Protein AF-A0A349EFP1-F1 (afdb_monomer_lite)

Structure (mmCIF, N/CA/C/O backbone):
data_AF-A0A349EFP1-F1
#
_entry.id   AF-A0A349EFP1-F1
#
loop_
_atom_site.group_PDB
_atom_site.id
_atom_site.type_symbol
_atom_site.label_atom_id
_atom_site.label_alt_id
_atom_site.label_comp_id
_atom_site.label_asym_id
_atom_site.label_entity_id
_atom_site.label_seq_id
_atom_site.pdbx_PDB_ins_code
_atom_site.Cartn_x
_atom_site.Cartn_y
_atom_site.Cartn_z
_atom_site.occupancy
_atom_site.B_iso_or_equiv
_atom_site.auth_seq_id
_atom_site.auth_comp_id
_atom_site.auth_asym_id
_atom_site.auth_atom_id
_atom_site.pdbx_PDB_model_num
ATOM 1 N N . MET A 1 1 ? 21.631 16.971 -32.732 1.00 44.56 1 MET A N 1
ATOM 2 C CA . MET A 1 1 ? 20.346 16.885 -31.997 1.00 44.56 1 MET A CA 1
ATOM 3 C C . MET A 1 1 ? 20.164 15.579 -31.217 1.00 44.56 1 MET A C 1
ATOM 5 O O . MET A 1 1 ? 19.291 15.539 -30.365 1.00 44.56 1 MET A O 1
ATOM 9 N N . SER A 1 2 ? 20.991 14.545 -31.427 1.00 57.56 2 SER A N 1
ATOM 10 C CA . SER A 1 2 ? 20.840 13.246 -30.748 1.00 57.56 2 SER A CA 1
ATOM 11 C C . SER A 1 2 ? 21.388 13.177 -29.311 1.00 57.56 2 SER A C 1
ATOM 13 O O . SER A 1 2 ? 20.922 12.332 -28.560 1.00 57.56 2 SER A O 1
ATOM 15 N N . ASP A 1 3 ? 22.310 14.061 -28.901 1.00 69.56 3 ASP A N 1
ATOM 16 C CA . ASP A 1 3 ? 22.890 14.039 -27.538 1.00 69.56 3 ASP A CA 1
ATOM 17 C C . ASP A 1 3 ? 21.901 14.434 -26.441 1.00 69.56 3 ASP A C 1
ATOM 19 O O . ASP A 1 3 ? 21.806 13.760 -25.423 1.00 69.56 3 ASP A O 1
ATOM 23 N N . SER A 1 4 ? 21.066 15.448 -26.678 1.00 79.50 4 SER A N 1
ATOM 24 C CA . SER A 1 4 ? 20.121 15.921 -25.657 1.00 79.50 4 SER A CA 1
ATOM 25 C C . SER A 1 4 ? 19.101 14.850 -25.240 1.00 79.50 4 SER A C 1
ATOM 27 O O . SER A 1 4 ? 18.726 14.779 -24.071 1.00 79.50 4 SER A O 1
ATOM 29 N N . ALA A 1 5 ? 18.686 13.978 -26.165 1.00 80.56 5 ALA A N 1
ATOM 30 C CA . ALA A 1 5 ? 17.782 12.868 -25.860 1.00 80.56 5 ALA A CA 1
ATOM 31 C C . ALA A 1 5 ? 18.472 11.753 -25.050 1.00 80.56 5 ALA A C 1
ATOM 33 O O . ALA A 1 5 ? 17.842 11.117 -24.206 1.00 80.56 5 ALA A O 1
ATOM 34 N N . LEU A 1 6 ? 19.768 11.532 -25.286 1.00 80.81 6 LEU A N 1
ATOM 35 C CA . LEU A 1 6 ? 20.578 10.555 -24.556 1.00 80.81 6 LEU A CA 1
ATOM 36 C C . LEU A 1 6 ? 20.849 11.025 -23.130 1.00 80.81 6 LEU A C 1
ATOM 38 O O . LEU A 1 6 ? 20.654 10.260 -22.185 1.00 80.81 6 LEU A O 1
ATOM 42 N N . ASP A 1 7 ? 21.209 12.298 -22.979 1.00 83.44 7 ASP A N 1
ATOM 43 C CA . ASP A 1 7 ? 21.404 12.936 -21.681 1.00 83.44 7 ASP A CA 1
ATOM 44 C C . ASP A 1 7 ? 20.110 12.938 -20.863 1.00 83.44 7 ASP A C 1
ATOM 46 O O . ASP A 1 7 ? 20.124 12.626 -19.669 1.00 83.44 7 ASP A O 1
ATOM 50 N N . ALA A 1 8 ? 18.967 13.202 -21.507 1.00 84.69 8 ALA A N 1
ATOM 51 C CA . ALA A 1 8 ? 17.659 13.110 -20.868 1.00 84.69 8 ALA A CA 1
ATOM 52 C C . ALA A 1 8 ? 17.356 11.683 -20.379 1.00 84.69 8 ALA A C 1
ATOM 54 O O . ALA A 1 8 ? 16.943 11.506 -19.232 1.00 84.69 8 ALA A O 1
ATOM 55 N N . ALA A 1 9 ? 17.608 10.658 -21.200 1.00 83.81 9 ALA A N 1
ATOM 56 C CA . ALA A 1 9 ? 17.407 9.261 -20.811 1.00 83.81 9 ALA A CA 1
ATOM 57 C C . ALA A 1 9 ? 18.319 8.847 -19.640 1.00 83.81 9 ALA A C 1
ATOM 59 O O . ALA A 1 9 ? 17.852 8.236 -18.677 1.00 83.81 9 ALA A O 1
ATOM 60 N N . GLY A 1 10 ? 19.599 9.231 -19.673 1.00 84.75 10 GLY A N 1
ATOM 61 C CA . GLY A 1 10 ? 20.537 8.982 -18.574 1.00 84.75 10 GLY A CA 1
ATOM 62 C C . GLY A 1 10 ? 20.135 9.697 -17.278 1.00 84.75 10 GLY A C 1
ATOM 63 O O . GLY A 1 10 ? 20.196 9.110 -16.196 1.00 84.75 10 GLY A O 1
ATOM 64 N N . SER A 1 11 ? 19.662 10.942 -17.378 1.00 86.50 11 SER A N 1
ATOM 65 C CA . SER A 1 11 ? 19.159 11.721 -16.240 1.00 86.50 11 SER A CA 1
ATOM 66 C C . SER A 1 11 ? 17.889 11.118 -15.624 1.00 86.50 11 SER A C 1
ATOM 68 O O . SER A 1 11 ? 17.769 11.034 -14.397 1.00 86.50 11 SER A O 1
ATOM 70 N N . LEU A 1 12 ? 16.964 10.618 -16.450 1.00 87.19 12 LEU A N 1
ATOM 71 C CA . LEU A 1 12 ? 15.757 9.930 -15.981 1.00 87.19 12 LEU A CA 1
ATOM 72 C C . LEU A 1 12 ? 16.098 8.656 -15.201 1.00 87.19 12 LEU A C 1
ATOM 74 O O . LEU A 1 12 ? 15.559 8.449 -14.115 1.00 87.19 12 LEU A O 1
ATOM 78 N N . LEU A 1 13 ? 17.039 7.846 -15.693 1.00 86.00 13 LEU A N 1
ATOM 79 C CA . LEU A 1 13 ? 17.480 6.631 -14.998 1.00 86.00 13 LEU A CA 1
ATOM 80 C C . LEU A 1 13 ? 18.141 6.941 -13.657 1.00 86.00 13 LEU A C 1
ATOM 82 O O . LEU A 1 13 ? 17.840 6.295 -12.654 1.00 86.00 13 LEU A O 1
ATOM 86 N N . ARG A 1 14 ? 18.991 7.971 -13.607 1.00 87.19 14 ARG A N 1
ATOM 87 C CA . ARG A 1 14 ? 19.585 8.446 -12.350 1.00 87.19 14 ARG A CA 1
ATOM 88 C C . ARG A 1 14 ? 18.536 8.945 -11.368 1.00 87.19 14 ARG A C 1
ATOM 90 O O . ARG A 1 14 ? 18.638 8.672 -10.175 1.00 87.19 14 ARG A O 1
ATOM 97 N N . THR A 1 15 ? 17.513 9.635 -11.863 1.00 88.94 15 THR A N 1
ATOM 98 C CA . THR A 1 15 ? 16.390 10.101 -11.042 1.00 88.94 15 THR A CA 1
ATOM 99 C C . THR A 1 15 ? 15.588 8.923 -10.490 1.00 88.94 15 THR A C 1
ATOM 101 O O . THR A 1 15 ? 15.281 8.902 -9.300 1.00 88.94 15 THR A O 1
ATOM 104 N N . TRP A 1 16 ? 15.315 7.899 -11.302 1.00 84.56 16 TRP A N 1
ATOM 105 C CA . TRP A 1 16 ? 14.679 6.666 -10.830 1.00 84.56 16 TRP A CA 1
ATOM 106 C C . TRP A 1 16 ? 15.517 5.938 -9.780 1.00 84.56 16 TRP A C 1
ATOM 108 O O . TRP A 1 16 ? 14.979 5.558 -8.748 1.00 84.56 16 TRP A O 1
ATOM 118 N N . GLY A 1 17 ? 16.831 5.813 -9.985 1.00 86.06 17 GLY A N 1
ATOM 119 C CA . GLY A 1 17 ? 17.735 5.238 -8.986 1.00 86.06 17 GLY A CA 1
ATOM 120 C C . GLY A 1 17 ? 17.815 6.054 -7.689 1.00 86.06 17 GLY A C 1
ATOM 121 O O . GLY A 1 17 ? 17.917 5.483 -6.610 1.00 86.06 17 GLY A O 1
ATOM 122 N N . LYS A 1 18 ? 17.732 7.390 -7.763 1.00 87.31 18 LYS A N 1
ATOM 123 C CA . LYS A 1 18 ? 17.746 8.279 -6.587 1.00 87.31 18 LYS A CA 1
ATOM 124 C C . LYS A 1 18 ? 16.525 8.086 -5.684 1.00 87.31 18 LYS A C 1
ATOM 126 O O . LYS A 1 18 ? 16.651 8.226 -4.472 1.00 87.31 18 LYS A O 1
ATOM 131 N N . HIS A 1 19 ? 15.369 7.798 -6.275 1.00 85.00 19 HIS A N 1
ATOM 132 C CA . HIS A 1 19 ? 14.104 7.595 -5.567 1.00 85.00 19 HIS A CA 1
ATOM 133 C C . HIS A 1 19 ? 13.725 6.111 -5.441 1.00 85.00 19 HIS A C 1
ATOM 135 O O . HIS A 1 19 ? 12.560 5.796 -5.203 1.00 85.00 19 HIS A O 1
ATOM 141 N N . ALA A 1 20 ? 14.692 5.205 -5.604 1.00 84.00 20 ALA A N 1
ATOM 142 C CA . ALA A 1 20 ? 14.480 3.787 -5.365 1.00 84.00 20 ALA A CA 1
ATOM 143 C C . ALA A 1 20 ? 14.201 3.524 -3.877 1.00 84.00 20 ALA A C 1
ATOM 145 O O . ALA A 1 20 ? 14.759 4.181 -2.997 1.00 84.00 20 ALA A O 1
ATOM 146 N N . PHE A 1 21 ? 13.350 2.541 -3.604 1.00 81.75 21 PHE A N 1
ATOM 147 C CA . PHE A 1 21 ? 13.036 2.059 -2.262 1.00 81.75 21 PHE A CA 1
ATOM 148 C C . PHE A 1 21 ? 13.242 0.545 -2.199 1.00 81.75 21 PHE A C 1
ATOM 150 O O . PHE A 1 21 ? 13.356 -0.117 -3.230 1.00 81.75 21 PHE A O 1
ATOM 157 N N . ASN A 1 22 ? 13.331 0.006 -0.983 1.00 81.88 22 ASN A N 1
ATOM 158 C CA . ASN A 1 22 ? 13.557 -1.420 -0.782 1.00 81.88 22 ASN A CA 1
ATOM 159 C C . ASN A 1 22 ? 12.348 -2.225 -1.274 1.00 81.88 22 ASN A C 1
ATOM 161 O O . ASN A 1 22 ? 11.213 -1.961 -0.879 1.00 81.88 22 ASN A O 1
ATOM 165 N N . LEU A 1 23 ? 12.626 -3.211 -2.114 1.00 81.62 23 LEU A N 1
ATOM 166 C CA . LEU A 1 23 ? 11.722 -4.275 -2.530 1.00 81.62 23 LEU A CA 1
ATOM 167 C C . LEU A 1 23 ? 12.154 -5.570 -1.827 1.00 81.62 23 LEU A C 1
ATOM 169 O O . LEU A 1 23 ? 13.315 -5.698 -1.443 1.00 81.62 23 LEU A O 1
ATOM 173 N N . ASP A 1 24 ? 11.263 -6.559 -1.734 1.00 73.12 24 ASP A N 1
ATOM 174 C CA . ASP A 1 24 ? 11.509 -7.820 -1.003 1.00 73.12 24 ASP A CA 1
ATOM 175 C C . ASP A 1 24 ? 12.863 -8.485 -1.306 1.00 73.12 24 ASP A C 1
ATOM 177 O O . ASP A 1 24 ? 13.515 -9.023 -0.417 1.00 73.12 24 ASP A O 1
ATOM 181 N N . GLN A 1 25 ? 13.294 -8.453 -2.570 1.00 75.19 25 GLN A N 1
ATOM 182 C CA . GLN A 1 25 ? 14.517 -9.117 -3.044 1.00 75.19 25 GLN A CA 1
ATOM 183 C C . GLN A 1 25 ? 15.620 -8.142 -3.481 1.00 75.19 25 GLN A C 1
ATOM 185 O O . GLN A 1 25 ? 16.696 -8.579 -3.883 1.00 75.19 25 GLN A O 1
ATOM 190 N N . LEU A 1 26 ? 15.348 -6.835 -3.481 1.00 79.62 26 LEU A N 1
ATOM 191 C CA . LEU A 1 26 ? 16.245 -5.808 -4.012 1.00 79.62 26 LEU A CA 1
ATOM 192 C C . LEU A 1 26 ? 16.222 -4.594 -3.096 1.00 79.62 26 LEU A C 1
ATOM 194 O O . LEU A 1 26 ? 15.198 -3.929 -2.962 1.00 79.62 26 LEU A O 1
ATOM 198 N N . ASP A 1 27 ? 17.363 -4.264 -2.510 1.00 86.56 27 ASP A N 1
ATOM 199 C CA . ASP A 1 27 ? 17.501 -3.030 -1.753 1.00 86.56 27 ASP A CA 1
ATOM 200 C C . ASP A 1 27 ? 17.563 -1.806 -2.685 1.00 86.56 27 ASP A C 1
ATOM 202 O O . ASP A 1 27 ? 17.919 -1.873 -3.870 1.00 86.56 27 ASP A O 1
ATOM 206 N N . ALA A 1 28 ? 17.217 -0.646 -2.129 1.00 83.38 28 ALA A N 1
ATOM 207 C CA . ALA A 1 28 ? 17.249 0.629 -2.835 1.00 83.38 28 ALA A CA 1
ATOM 208 C C . ALA A 1 28 ? 18.642 0.922 -3.419 1.00 83.38 28 ALA A C 1
ATOM 210 O O . ALA A 1 28 ? 18.762 1.520 -4.490 1.00 83.38 28 ALA A O 1
ATOM 211 N N . GLN A 1 29 ? 19.694 0.468 -2.732 1.00 83.81 29 GLN A N 1
ATOM 212 C CA . GLN A 1 29 ? 21.075 0.667 -3.146 1.00 83.81 29 GLN A CA 1
ATOM 213 C C . GLN A 1 29 ? 21.433 -0.176 -4.380 1.00 83.81 29 GLN A C 1
ATOM 215 O O . GLN A 1 29 ? 21.986 0.376 -5.332 1.00 83.81 29 GLN A O 1
ATOM 220 N N . THR A 1 30 ? 21.033 -1.450 -4.453 1.00 85.88 30 THR A N 1
ATOM 221 C CA . THR A 1 30 ? 21.228 -2.268 -5.663 1.00 85.88 30 THR A CA 1
ATOM 222 C C . THR A 1 30 ? 20.438 -1.713 -6.843 1.00 85.88 30 THR A C 1
ATOM 224 O O . THR A 1 30 ? 20.957 -1.664 -7.959 1.00 85.88 30 THR A O 1
ATOM 227 N N . ILE A 1 31 ? 19.205 -1.241 -6.630 1.00 86.38 31 ILE A N 1
ATOM 228 C CA . ILE A 1 31 ? 18.401 -0.621 -7.700 1.00 86.38 31 ILE A CA 1
ATOM 229 C C . ILE A 1 31 ? 19.088 0.645 -8.219 1.00 86.38 31 ILE A C 1
ATOM 231 O O . ILE A 1 31 ? 19.201 0.837 -9.431 1.00 86.38 31 ILE A O 1
ATOM 235 N N . LYS A 1 32 ? 19.603 1.488 -7.319 1.00 88.50 32 LYS A N 1
ATOM 236 C CA . LYS A 1 32 ? 20.372 2.684 -7.672 1.00 88.50 32 LYS A CA 1
ATOM 237 C C . LYS A 1 32 ? 21.618 2.338 -8.486 1.00 88.50 32 LYS A C 1
ATOM 239 O O . LYS A 1 32 ? 21.865 2.975 -9.511 1.00 88.50 32 LYS A O 1
ATOM 244 N N . ASP A 1 33 ? 22.359 1.314 -8.077 1.00 88.19 33 ASP A N 1
ATOM 245 C CA . ASP A 1 33 ? 23.568 0.873 -8.773 1.00 88.19 33 ASP A CA 1
ATOM 246 C C . ASP A 1 33 ? 23.253 0.280 -10.154 1.00 88.19 33 ASP A C 1
ATOM 248 O O . ASP A 1 33 ? 23.978 0.532 -11.118 1.00 88.19 33 ASP A O 1
ATOM 252 N N . LEU A 1 34 ? 22.147 -0.457 -10.291 1.00 86.62 34 LEU A N 1
ATOM 253 C CA . LEU A 1 34 ? 21.659 -0.957 -11.580 1.00 86.62 34 LEU A CA 1
ATOM 254 C C . LEU A 1 34 ? 21.239 0.189 -12.508 1.00 86.62 34 LEU A C 1
ATOM 256 O O . LEU A 1 34 ? 21.643 0.205 -13.671 1.00 86.62 34 LEU A O 1
ATOM 260 N N . CYS A 1 35 ? 20.491 1.170 -12.000 1.00 86.81 35 CYS A N 1
ATOM 261 C CA . CYS A 1 35 ? 20.104 2.366 -12.749 1.00 86.81 35 CYS A CA 1
ATOM 262 C C . CYS A 1 35 ? 21.324 3.176 -13.213 1.00 86.81 35 CYS A C 1
ATOM 264 O O . CYS A 1 35 ? 21.355 3.637 -14.354 1.00 86.81 35 CYS A O 1
ATOM 266 N N . GLU A 1 36 ? 22.354 3.311 -12.373 1.00 87.88 36 GLU A N 1
ATOM 267 C CA . GLU A 1 36 ? 23.591 4.006 -12.740 1.00 87.88 36 GLU A CA 1
ATOM 268 C C . GLU A 1 36 ? 24.398 3.221 -13.787 1.00 87.88 36 GLU A C 1
ATOM 270 O O . GLU A 1 36 ? 24.902 3.817 -14.739 1.00 87.88 36 GLU A O 1
ATOM 275 N N . LYS A 1 37 ? 24.484 1.888 -13.684 1.00 86.12 37 LYS A N 1
ATOM 276 C CA . LYS A 1 37 ? 25.136 1.054 -14.711 1.00 86.12 37 LYS A CA 1
ATOM 277 C C . LYS A 1 37 ? 24.409 1.137 -16.060 1.00 86.12 37 LYS A C 1
ATOM 279 O O . LYS A 1 37 ? 25.063 1.255 -17.094 1.00 86.12 37 LYS A O 1
ATOM 284 N N . TRP A 1 38 ? 23.075 1.152 -16.059 1.00 86.25 38 TRP A N 1
ATOM 285 C CA . TRP A 1 38 ? 22.274 1.373 -17.268 1.00 86.25 38 TRP A CA 1
ATOM 286 C C . TRP A 1 38 ? 22.464 2.779 -17.852 1.00 86.25 38 TRP A C 1
ATOM 288 O O . TRP A 1 38 ? 22.620 2.918 -19.065 1.00 86.25 38 TRP A O 1
ATOM 298 N N . ALA A 1 39 ? 22.526 3.816 -17.010 1.00 85.50 39 ALA A N 1
ATOM 299 C CA . ALA A 1 39 ? 22.814 5.178 -17.455 1.00 85.50 39 ALA A CA 1
ATOM 300 C C . ALA A 1 39 ? 24.203 5.277 -18.112 1.00 85.50 39 ALA A C 1
ATOM 302 O O . ALA A 1 39 ? 24.336 5.862 -19.186 1.00 85.50 39 ALA A O 1
ATOM 303 N N . ARG A 1 40 ? 25.232 4.647 -17.526 1.00 84.25 40 ARG A N 1
ATOM 304 C CA . ARG A 1 40 ? 26.581 4.590 -18.118 1.00 84.25 40 ARG A CA 1
ATOM 305 C C . ARG A 1 40 ? 26.614 3.816 -19.438 1.00 84.25 40 ARG A C 1
ATOM 307 O O . ARG A 1 40 ? 27.272 4.273 -20.371 1.00 84.25 40 ARG A O 1
ATOM 314 N N . HIS A 1 41 ? 25.866 2.715 -19.552 1.00 82.69 41 HIS A N 1
ATOM 315 C CA . HIS A 1 41 ? 25.771 1.940 -20.794 1.00 82.69 41 HIS A CA 1
ATOM 316 C C . HIS A 1 41 ? 25.218 2.787 -21.949 1.00 82.69 41 HIS A C 1
ATOM 318 O O . HIS A 1 41 ? 25.760 2.773 -23.050 1.00 82.69 41 HIS A O 1
ATOM 324 N N . ILE A 1 42 ? 24.183 3.588 -21.697 1.00 81.19 42 ILE A N 1
ATOM 325 C CA . ILE A 1 42 ? 23.539 4.403 -22.738 1.00 81.19 42 ILE A CA 1
ATOM 326 C C . ILE A 1 42 ? 24.355 5.646 -23.088 1.00 81.19 42 ILE A C 1
ATOM 328 O O . ILE A 1 42 ? 24.423 6.018 -24.258 1.00 81.19 42 ILE A O 1
ATOM 332 N N . LEU A 1 43 ? 24.980 6.289 -22.099 1.00 80.81 43 LEU A N 1
ATOM 333 C CA . LEU A 1 43 ? 25.752 7.513 -22.319 1.00 80.81 43 LEU A CA 1
ATOM 334 C C . LEU A 1 43 ? 27.120 7.211 -22.946 1.00 80.81 43 LEU A C 1
ATOM 336 O O . LEU A 1 43 ? 27.468 7.781 -23.978 1.00 80.81 43 LEU A O 1
ATOM 340 N N . VAL A 1 44 ? 27.867 6.276 -22.353 1.00 79.44 44 VAL A N 1
ATOM 341 C CA . VAL A 1 44 ? 29.291 6.037 -22.652 1.00 79.44 44 VAL A CA 1
ATOM 342 C C . VAL A 1 44 ? 29.517 4.742 -23.439 1.00 79.44 44 VAL A C 1
ATOM 344 O O . VAL A 1 44 ? 30.569 4.577 -24.045 1.00 79.44 44 VAL A O 1
ATOM 347 N N . GLY A 1 45 ? 28.538 3.830 -23.486 1.00 69.94 45 GLY A N 1
ATOM 348 C CA . GLY A 1 45 ? 28.726 2.521 -24.119 1.00 69.94 45 GLY A CA 1
ATOM 349 C C . GLY A 1 45 ? 29.494 1.532 -23.235 1.00 69.94 45 GLY A C 1
ATOM 350 O O . GLY A 1 45 ? 30.182 0.659 -23.742 1.00 69.94 45 GLY A O 1
ATOM 351 N N . THR A 1 46 ? 29.422 1.644 -21.906 1.00 74.44 46 THR A N 1
ATOM 352 C CA . THR A 1 46 ? 29.965 0.596 -21.014 1.00 74.44 46 THR A CA 1
ATOM 353 C C . THR A 1 46 ? 29.168 -0.702 -21.166 1.00 74.44 46 THR A C 1
ATOM 355 O O . THR A 1 46 ? 28.006 -0.606 -21.533 1.00 74.44 46 THR A O 1
ATOM 358 N N . PRO A 1 47 ? 29.679 -1.902 -20.844 1.00 69.69 47 PRO A N 1
ATOM 359 C CA . PRO A 1 47 ? 28.870 -3.127 -20.875 1.00 69.69 47 PRO A CA 1
ATOM 360 C C . PRO A 1 47 ? 27.582 -2.986 -20.041 1.00 69.69 47 PRO A C 1
ATOM 362 O O . PRO A 1 47 ? 27.585 -2.364 -18.973 1.00 69.69 47 PRO A O 1
ATOM 365 N N . TYR A 1 48 ? 26.463 -3.511 -20.554 1.00 70.94 48 TYR A N 1
ATOM 366 C CA . TYR A 1 48 ? 25.174 -3.448 -19.859 1.00 70.94 48 TYR A CA 1
ATOM 367 C C . TYR A 1 48 ? 25.149 -4.414 -18.658 1.00 70.94 48 TYR A C 1
ATOM 369 O O . TYR A 1 48 ? 25.888 -5.402 -18.642 1.00 70.94 48 TYR A O 1
ATOM 377 N N . PRO A 1 49 ? 24.311 -4.167 -17.633 1.00 68.44 49 PRO A N 1
ATOM 378 C CA . PRO A 1 49 ? 24.194 -5.059 -16.479 1.00 68.44 49 PRO A CA 1
ATOM 379 C C . PRO A 1 49 ? 23.765 -6.470 -16.905 1.00 68.44 49 PRO A C 1
ATOM 381 O O . PRO A 1 49 ? 22.656 -6.648 -17.401 1.00 68.44 49 PRO A O 1
ATOM 384 N N . GLY A 1 50 ? 24.638 -7.463 -16.706 1.00 65.19 50 GLY A N 1
ATOM 385 C CA . GLY A 1 50 ? 24.402 -8.856 -17.109 1.00 65.19 50 GLY A CA 1
ATOM 386 C C . GLY A 1 50 ? 25.044 -9.268 -18.439 1.00 65.19 50 GLY A C 1
ATOM 387 O O . GLY A 1 50 ? 24.850 -10.405 -18.857 1.00 65.19 50 GLY A O 1
ATOM 388 N N . ALA A 1 51 ? 25.803 -8.381 -19.093 1.00 62.44 51 ALA A N 1
ATOM 389 C CA . ALA A 1 51 ? 26.665 -8.757 -20.211 1.00 62.44 51 ALA A CA 1
ATOM 390 C C . ALA A 1 51 ? 27.826 -9.644 -19.732 1.00 62.44 51 ALA A C 1
ATOM 392 O O . ALA A 1 51 ? 28.382 -9.405 -18.656 1.00 62.44 51 ALA A O 1
ATOM 393 N N . ASP A 1 52 ? 28.193 -10.636 -20.543 1.00 59.69 52 ASP A N 1
ATOM 394 C CA . ASP A 1 52 ? 29.376 -11.466 -20.317 1.00 59.69 52 ASP A CA 1
ATOM 395 C C . ASP A 1 52 ? 30.639 -10.584 -20.400 1.00 59.69 52 ASP A C 1
ATOM 397 O O . ASP A 1 52 ? 30.842 -9.931 -21.432 1.00 59.69 52 ASP A O 1
ATOM 401 N N . PRO A 1 53 ? 31.458 -10.497 -19.334 1.00 59.00 53 PRO A N 1
ATOM 402 C CA . PRO A 1 53 ? 32.680 -9.695 -19.337 1.00 59.00 53 PRO A CA 1
ATOM 403 C C . PRO A 1 53 ? 33.712 -10.152 -20.381 1.00 59.00 53 PRO A C 1
ATOM 405 O O . PRO A 1 53 ? 34.572 -9.346 -20.732 1.00 59.00 53 PRO A O 1
ATOM 408 N N . ASP A 1 54 ? 33.602 -11.382 -20.901 1.00 55.62 54 ASP A N 1
ATOM 409 C CA . ASP A 1 54 ? 34.527 -11.958 -21.887 1.00 55.62 54 ASP A CA 1
ATOM 410 C C . ASP A 1 54 ? 34.012 -11.882 -23.339 1.00 55.62 54 ASP A C 1
ATOM 412 O O . ASP A 1 54 ? 34.634 -12.422 -24.262 1.00 55.62 54 ASP A O 1
ATOM 416 N N . ALA A 1 55 ? 32.885 -11.203 -23.587 1.00 56.50 55 ALA A N 1
ATOM 417 C CA . ALA A 1 55 ? 32.392 -11.009 -24.948 1.00 56.50 55 ALA A CA 1
ATOM 418 C C . ALA A 1 55 ? 33.394 -10.159 -25.764 1.00 56.50 55 ALA A C 1
ATOM 420 O O . ALA A 1 55 ? 33.754 -9.061 -25.331 1.00 56.50 55 ALA A O 1
ATOM 421 N N . PRO A 1 56 ? 33.850 -10.625 -26.947 1.00 47.31 56 PRO A N 1
ATOM 422 C CA . PRO A 1 56 ? 34.876 -9.934 -27.716 1.00 47.31 56 PRO A CA 1
ATOM 423 C C . PRO A 1 56 ? 34.401 -8.534 -28.104 1.00 47.31 56 PRO A C 1
ATOM 425 O O . PRO A 1 56 ? 33.351 -8.374 -28.730 1.00 47.31 56 PRO A O 1
ATOM 428 N N . ASP A 1 57 ? 35.208 -7.531 -27.749 1.00 52.28 57 ASP A N 1
ATOM 429 C CA . ASP A 1 57 ? 35.004 -6.123 -28.083 1.00 52.28 57 ASP A CA 1
ATOM 430 C C . ASP A 1 57 ? 35.204 -5.927 -29.592 1.00 52.28 57 ASP A C 1
ATOM 432 O O . ASP A 1 57 ? 36.257 -5.527 -30.094 1.00 52.28 57 ASP A O 1
ATOM 436 N N . THR A 1 58 ? 34.197 -6.312 -30.374 1.00 45.41 58 THR A N 1
ATOM 437 C CA . THR A 1 58 ? 34.145 -5.952 -31.782 1.00 45.41 58 THR A CA 1
ATOM 438 C C . THR A 1 58 ? 33.929 -4.447 -31.801 1.00 45.41 58 THR A C 1
ATOM 440 O O . THR A 1 58 ? 32.805 -4.027 -31.549 1.00 45.41 58 THR A O 1
ATOM 443 N N . GLY A 1 59 ? 34.983 -3.658 -32.061 1.00 47.28 59 GLY A N 1
ATOM 444 C CA . GLY A 1 59 ? 35.048 -2.179 -32.064 1.00 47.28 59 GLY A CA 1
ATOM 445 C C . GLY A 1 59 ? 34.096 -1.439 -33.024 1.00 47.28 59 GLY A C 1
ATOM 446 O O . GLY A 1 59 ? 34.418 -0.403 -33.603 1.00 47.28 59 GLY A O 1
ATOM 447 N N . ARG A 1 60 ? 32.901 -1.981 -33.217 1.00 46.06 60 ARG A N 1
ATOM 448 C CA . ARG A 1 60 ? 31.709 -1.399 -33.797 1.00 46.06 60 ARG A CA 1
ATOM 449 C C . ARG A 1 60 ? 31.042 -0.625 -32.665 1.00 46.06 60 ARG A C 1
ATOM 451 O O . ARG A 1 60 ? 30.829 -1.205 -31.609 1.00 46.06 60 ARG A O 1
ATOM 458 N N . ARG A 1 61 ? 30.768 0.673 -32.879 1.00 50.38 61 ARG A N 1
ATOM 459 C CA . ARG A 1 61 ? 30.005 1.559 -31.970 1.00 50.38 61 ARG A CA 1
ATOM 460 C C . ARG A 1 61 ? 29.127 0.734 -31.036 1.00 50.38 61 ARG A C 1
ATOM 462 O O . ARG A 1 61 ? 28.193 0.119 -31.542 1.00 50.38 61 ARG A O 1
ATOM 469 N N . VAL A 1 62 ? 29.472 0.709 -29.747 1.00 56.62 62 VAL A N 1
ATOM 470 C CA . VAL A 1 62 ? 28.785 -0.093 -28.731 1.00 56.62 62 VAL A CA 1
ATOM 471 C C . VAL A 1 62 ? 27.288 -0.001 -28.974 1.00 56.62 62 VAL A C 1
ATOM 473 O O . VAL A 1 62 ? 26.709 1.086 -28.878 1.00 56.62 62 VAL A O 1
ATOM 476 N N . ASP A 1 63 ? 26.694 -1.120 -29.380 1.00 66.31 63 ASP A N 1
ATOM 477 C CA . ASP A 1 63 ? 25.294 -1.157 -29.766 1.00 66.31 63 ASP A CA 1
ATOM 478 C C . ASP A 1 63 ? 24.491 -0.957 -28.481 1.00 66.31 63 ASP A C 1
ATOM 480 O O . ASP A 1 63 ? 24.427 -1.824 -27.606 1.00 66.31 63 ASP A O 1
ATOM 484 N N . ARG A 1 64 ? 23.992 0.266 -28.292 1.00 72.00 64 ARG A N 1
ATOM 485 C CA . ARG A 1 64 ? 23.276 0.656 -27.078 1.00 72.00 64 ARG A CA 1
ATOM 486 C C . ARG A 1 64 ? 22.031 -0.215 -26.983 1.00 72.00 64 ARG A C 1
ATOM 488 O O . ARG A 1 64 ? 21.132 -0.109 -27.819 1.00 72.00 64 ARG A O 1
ATOM 495 N N . ASN A 1 65 ? 21.968 -1.059 -25.960 1.00 78.62 65 ASN A N 1
ATOM 496 C CA . ASN A 1 65 ? 20.893 -2.016 -25.749 1.00 78.62 65 ASN A CA 1
ATOM 497 C C . ASN A 1 65 ? 19.634 -1.317 -25.203 1.00 78.62 65 ASN A C 1
ATOM 499 O O . ASN A 1 65 ? 19.263 -1.444 -24.035 1.00 78.62 65 ASN A O 1
ATOM 503 N N . TRP A 1 66 ? 18.971 -0.551 -26.070 1.00 80.25 66 TRP A N 1
ATOM 504 C CA . TRP A 1 66 ? 17.684 0.089 -25.790 1.00 80.25 66 TRP A CA 1
ATOM 505 C C . TRP A 1 66 ? 16.561 -0.897 -25.453 1.00 80.25 66 TRP A C 1
ATOM 507 O O . TRP A 1 66 ? 15.790 -0.594 -24.538 1.00 80.25 66 TRP A O 1
ATOM 517 N N . PRO A 1 67 ? 16.445 -2.060 -26.131 1.00 81.75 67 PRO A N 1
ATOM 518 C CA . PRO A 1 67 ? 15.440 -3.056 -25.771 1.00 81.75 67 PRO A CA 1
ATOM 519 C C . PRO A 1 67 ? 15.629 -3.565 -24.337 1.00 81.75 67 PRO A C 1
ATOM 521 O O . PRO A 1 67 ? 14.687 -3.531 -23.550 1.00 81.75 67 PRO A O 1
ATOM 524 N N . GLY A 1 68 ? 16.863 -3.914 -23.958 1.00 83.00 68 GLY A N 1
ATOM 525 C CA . GLY A 1 68 ? 17.187 -4.389 -22.612 1.00 83.00 68 GLY A CA 1
ATOM 526 C C . GLY A 1 68 ? 16.937 -3.342 -21.528 1.00 83.00 68 GLY A C 1
ATOM 527 O O . GLY A 1 68 ? 16.408 -3.671 -20.466 1.00 83.00 68 GLY A O 1
ATOM 528 N N . LEU A 1 69 ? 17.225 -2.065 -21.809 1.00 83.50 69 LEU A N 1
ATOM 529 C CA . LEU A 1 69 ? 16.882 -0.978 -20.893 1.00 83.50 69 LEU A CA 1
ATOM 530 C C . LEU A 1 69 ? 15.371 -0.887 -20.669 1.00 83.50 69 LEU A C 1
ATOM 532 O O . LEU A 1 69 ? 14.913 -0.752 -19.534 1.00 83.50 69 LEU A O 1
ATOM 536 N N . ARG A 1 70 ? 14.593 -0.912 -21.756 1.00 85.00 70 ARG A N 1
ATOM 537 C CA . ARG A 1 70 ? 13.134 -0.815 -21.692 1.00 85.00 70 ARG A CA 1
ATOM 538 C C . ARG A 1 70 ? 12.548 -1.987 -20.911 1.00 85.00 70 ARG A C 1
ATOM 540 O O . ARG A 1 70 ? 11.627 -1.784 -20.116 1.00 85.00 70 ARG A O 1
ATOM 547 N N . ASP A 1 71 ? 13.091 -3.182 -21.099 1.00 87.00 71 ASP A N 1
ATOM 548 C CA . ASP A 1 71 ? 12.667 -4.369 -20.366 1.00 87.00 71 ASP A CA 1
ATOM 549 C C . ASP A 1 71 ? 13.023 -4.264 -18.881 1.00 87.00 71 ASP A C 1
ATOM 551 O O . ASP A 1 71 ? 12.155 -4.503 -18.040 1.00 87.00 71 ASP A O 1
ATOM 555 N N . PHE A 1 72 ? 14.234 -3.810 -18.542 1.00 85.88 72 PHE A N 1
ATOM 556 C CA . PHE A 1 72 ? 14.633 -3.531 -17.159 1.00 85.88 72 PHE A CA 1
ATOM 557 C C . PHE A 1 72 ? 13.703 -2.508 -16.493 1.00 85.88 72 PHE A C 1
ATOM 559 O O . PHE A 1 72 ? 13.143 -2.779 -15.432 1.00 85.88 72 PHE A O 1
ATOM 566 N N . ALA A 1 73 ? 13.479 -1.364 -17.144 1.00 85.81 73 ALA A N 1
ATOM 567 C CA . ALA A 1 73 ? 12.582 -0.308 -16.683 1.00 85.81 73 ALA A CA 1
ATOM 568 C C . ALA A 1 73 ? 11.159 -0.828 -16.430 1.00 85.81 73 ALA A C 1
ATOM 570 O O . ALA A 1 73 ? 10.549 -0.549 -15.396 1.00 85.81 73 ALA A O 1
ATOM 571 N N . THR A 1 74 ? 10.639 -1.621 -17.368 1.00 88.12 74 THR A N 1
ATOM 572 C CA . THR A 1 74 ? 9.299 -2.206 -17.279 1.00 88.12 74 THR A CA 1
ATOM 573 C C . THR A 1 74 ? 9.213 -3.217 -16.139 1.00 88.12 74 THR A C 1
ATOM 575 O O . THR A 1 74 ? 8.240 -3.215 -15.387 1.00 88.12 74 THR A O 1
ATOM 578 N N . GLN A 1 75 ? 10.218 -4.080 -15.985 1.00 87.12 75 GLN A N 1
ATOM 579 C CA . GLN A 1 75 ? 10.263 -5.069 -14.908 1.00 87.12 75 GLN A CA 1
ATOM 580 C C . GLN A 1 75 ? 10.389 -4.406 -13.536 1.00 87.12 75 GLN A C 1
ATOM 582 O O . GLN A 1 75 ? 9.674 -4.802 -12.615 1.00 87.12 75 GLN A O 1
ATOM 587 N N . LEU A 1 76 ? 11.233 -3.379 -13.408 1.00 86.62 76 LEU A N 1
ATOM 588 C CA . LEU A 1 76 ? 11.383 -2.613 -12.174 1.00 86.62 76 LEU A CA 1
ATOM 589 C C . LEU A 1 76 ? 10.049 -1.973 -11.770 1.00 86.62 76 LEU A C 1
ATOM 591 O O . LEU A 1 76 ? 9.567 -2.222 -10.670 1.00 86.62 76 LEU A O 1
ATOM 595 N N . ARG A 1 77 ? 9.385 -1.267 -12.695 1.00 88.50 77 ARG A N 1
ATOM 596 C CA . ARG A 1 77 ? 8.063 -0.661 -12.455 1.00 88.50 77 ARG A CA 1
ATOM 597 C C . ARG A 1 77 ? 6.993 -1.689 -12.084 1.00 88.50 77 ARG A C 1
ATOM 599 O O . ARG A 1 77 ? 6.180 -1.429 -11.202 1.00 88.50 77 ARG A O 1
ATOM 606 N N . LYS A 1 78 ? 6.985 -2.862 -12.729 1.00 87.75 78 LYS A N 1
ATOM 607 C CA . LYS A 1 78 ? 6.055 -3.954 -12.388 1.00 87.75 78 LYS A CA 1
ATOM 608 C C . LYS A 1 78 ? 6.289 -4.482 -10.973 1.00 87.75 78 LYS A C 1
ATOM 610 O O . LYS A 1 78 ? 5.320 -4.701 -10.254 1.00 87.75 78 LYS A O 1
ATOM 615 N N . ARG A 1 79 ? 7.550 -4.670 -10.568 1.00 85.88 79 ARG A N 1
ATOM 616 C CA . ARG A 1 79 ? 7.904 -5.131 -9.215 1.00 85.88 79 ARG A CA 1
ATOM 617 C C . ARG A 1 79 ? 7.551 -4.095 -8.155 1.00 85.88 79 ARG A C 1
ATOM 619 O O . ARG A 1 79 ? 6.940 -4.453 -7.157 1.00 85.88 79 ARG A O 1
ATOM 626 N N . GLU A 1 80 ? 7.862 -2.826 -8.403 1.00 85.75 80 GLU A N 1
ATOM 627 C CA . GLU A 1 80 ? 7.473 -1.715 -7.527 1.00 85.75 80 GLU A CA 1
ATOM 628 C C . GLU A 1 80 ? 5.951 -1.660 -7.346 1.00 85.75 80 GLU A C 1
ATOM 630 O O . GLU A 1 80 ? 5.462 -1.595 -6.221 1.00 85.75 80 GLU A O 1
ATOM 635 N N . ASN A 1 81 ? 5.189 -1.748 -8.441 1.00 85.81 81 ASN A N 1
ATOM 636 C CA . ASN A 1 81 ? 3.730 -1.738 -8.381 1.00 85.81 81 ASN A CA 1
ATOM 637 C C . ASN A 1 81 ? 3.165 -2.947 -7.614 1.00 85.81 81 ASN A C 1
ATOM 639 O O . ASN A 1 81 ? 2.280 -2.772 -6.774 1.00 85.81 81 ASN A O 1
ATOM 643 N N . ALA A 1 82 ? 3.689 -4.150 -7.864 1.00 85.44 82 ALA A N 1
ATOM 644 C CA . ALA A 1 82 ? 3.275 -5.358 -7.155 1.00 85.44 82 ALA A CA 1
ATOM 645 C C . ALA A 1 82 ? 3.575 -5.266 -5.652 1.00 85.44 82 ALA A C 1
ATOM 647 O O . ALA A 1 82 ? 2.702 -5.570 -4.842 1.00 85.44 82 ALA A O 1
ATOM 648 N N . TYR A 1 83 ? 4.764 -4.779 -5.286 1.00 85.62 83 TYR A N 1
ATOM 649 C CA . TYR A 1 83 ? 5.164 -4.596 -3.893 1.00 85.62 83 TYR A CA 1
ATOM 650 C C . TYR A 1 83 ? 4.266 -3.587 -3.171 1.00 85.62 83 TYR A C 1
ATOM 652 O O . TYR A 1 83 ? 3.720 -3.900 -2.119 1.00 85.62 83 TYR A O 1
ATOM 660 N N . VAL A 1 84 ? 4.037 -2.404 -3.753 1.00 85.00 84 VAL A N 1
ATOM 661 C CA . VAL A 1 84 ? 3.159 -1.387 -3.145 1.00 85.00 84 VAL A CA 1
ATOM 662 C C . VAL A 1 84 ? 1.733 -1.917 -2.989 1.00 85.00 84 VAL A C 1
ATOM 664 O O . VAL A 1 84 ? 1.116 -1.735 -1.942 1.00 85.00 84 VAL A O 1
ATOM 667 N N . THR A 1 85 ? 1.214 -2.617 -4.000 1.00 83.06 85 THR A N 1
ATOM 668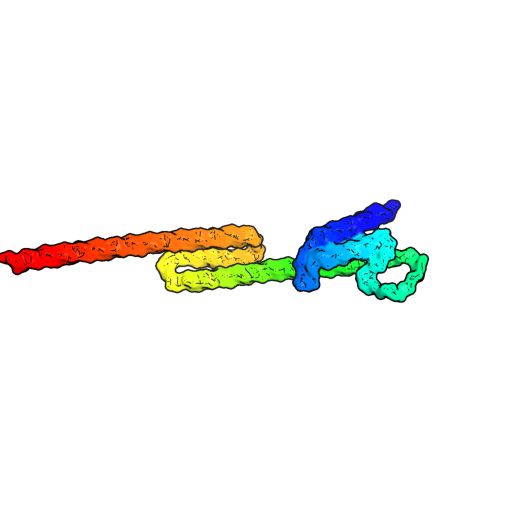 C CA . THR A 1 85 ? -0.138 -3.195 -3.949 1.00 83.06 85 THR A CA 1
ATOM 669 C C . THR A 1 85 ? -0.248 -4.283 -2.879 1.00 83.06 85 THR A C 1
ATOM 671 O O . THR A 1 85 ? -1.241 -4.317 -2.152 1.00 83.06 85 THR A O 1
ATOM 674 N N . SER A 1 86 ? 0.769 -5.143 -2.748 1.00 84.12 86 SER A N 1
ATOM 675 C CA . SER A 1 86 ? 0.814 -6.176 -1.707 1.00 84.12 86 SER A CA 1
ATOM 676 C C . SER A 1 86 ? 0.943 -5.563 -0.319 1.00 84.12 86 SER A C 1
ATOM 678 O O . SER A 1 86 ? 0.122 -5.845 0.541 1.00 84.12 86 SER A O 1
ATOM 680 N N . SER A 1 87 ? 1.890 -4.646 -0.118 1.00 78.94 87 SER A N 1
ATOM 681 C CA . SER A 1 87 ? 2.119 -3.994 1.173 1.00 78.94 87 SER A CA 1
ATOM 682 C C . SER A 1 87 ? 0.873 -3.254 1.672 1.00 78.94 87 SER A C 1
ATOM 684 O O . SER A 1 87 ? 0.510 -3.365 2.842 1.00 78.94 87 SER A O 1
ATOM 686 N N . LEU A 1 88 ? 0.149 -2.564 0.782 1.00 76.06 88 LEU A N 1
ATOM 687 C CA . LEU A 1 88 ? -1.127 -1.934 1.132 1.00 76.06 88 LEU A CA 1
ATOM 688 C C . LEU A 1 88 ? -2.196 -2.960 1.521 1.00 76.06 88 LEU A C 1
ATOM 690 O O . LEU A 1 88 ? -2.976 -2.713 2.442 1.00 76.06 88 LEU A O 1
ATOM 694 N N . LYS A 1 89 ? -2.246 -4.104 0.835 1.00 78.19 89 LYS A N 1
ATOM 695 C CA . LYS A 1 89 ? -3.162 -5.195 1.173 1.00 78.19 89 LYS A CA 1
ATOM 696 C C . LYS A 1 89 ? -2.820 -5.804 2.534 1.00 78.19 89 LYS A C 1
ATOM 698 O O . LYS A 1 89 ? -3.728 -6.004 3.335 1.00 78.19 89 LYS A O 1
ATOM 703 N N . ASP A 1 90 ? -1.543 -6.031 2.812 1.00 79.31 90 ASP A N 1
ATOM 704 C CA . ASP A 1 90 ? -1.072 -6.609 4.071 1.00 79.31 90 ASP A CA 1
ATOM 705 C C . ASP A 1 90 ? -1.368 -5.673 5.250 1.00 79.31 90 ASP A C 1
ATOM 707 O O . ASP A 1 90 ? -1.900 -6.109 6.269 1.00 79.31 90 ASP A O 1
ATOM 711 N N . ILE A 1 91 ? -1.141 -4.362 5.091 1.00 75.19 91 ILE A N 1
ATOM 712 C CA . ILE A 1 91 ? -1.514 -3.360 6.104 1.00 75.19 91 ILE A CA 1
ATOM 713 C C . ILE A 1 91 ? -3.024 -3.383 6.363 1.00 75.19 91 ILE A C 1
ATOM 715 O O . ILE A 1 91 ? -3.451 -3.369 7.518 1.00 75.19 91 ILE A O 1
ATOM 719 N N . ARG A 1 92 ? -3.847 -3.443 5.309 1.00 75.88 92 ARG A N 1
ATOM 720 C CA . ARG A 1 92 ? -5.306 -3.542 5.463 1.00 75.88 92 ARG A CA 1
ATOM 721 C C . ARG A 1 92 ? -5.722 -4.823 6.175 1.00 75.88 92 ARG A C 1
ATOM 723 O O . ARG A 1 92 ? -6.614 -4.764 7.013 1.00 75.88 92 ARG A O 1
ATOM 730 N N . GLN A 1 93 ? -5.066 -5.945 5.889 1.00 74.94 93 GLN A N 1
ATOM 731 C CA . GLN A 1 93 ? -5.336 -7.210 6.563 1.00 74.94 93 GLN A CA 1
ATOM 732 C C . GLN A 1 93 ? -5.027 -7.115 8.061 1.00 74.94 93 GLN A C 1
ATOM 734 O O . GLN A 1 93 ? -5.893 -7.419 8.875 1.00 74.94 93 GLN A O 1
ATOM 739 N N . VAL A 1 94 ? -3.846 -6.608 8.429 1.00 72.69 94 VAL A N 1
ATOM 740 C CA . VAL A 1 94 ? -3.447 -6.431 9.837 1.00 72.69 94 VAL A CA 1
ATOM 741 C C . VAL A 1 94 ? -4.394 -5.478 10.573 1.00 72.69 94 VAL A C 1
ATOM 743 O O . VAL A 1 94 ? -4.781 -5.744 11.710 1.00 72.69 94 VAL A O 1
ATOM 746 N N . LEU A 1 95 ? -4.809 -4.382 9.928 1.00 70.31 95 LEU A N 1
ATOM 747 C CA . LEU A 1 95 ? -5.802 -3.468 10.497 1.00 70.31 95 LEU A CA 1
ATOM 748 C C . LEU A 1 95 ? -7.163 -4.151 10.664 1.00 70.31 95 LEU A C 1
ATOM 750 O O . LEU A 1 95 ? -7.783 -4.007 11.713 1.00 70.31 95 LEU A O 1
ATOM 754 N N . GLY A 1 96 ? -7.607 -4.929 9.677 1.00 72.12 96 GLY A N 1
ATOM 755 C CA . GLY A 1 96 ? -8.829 -5.726 9.771 1.00 72.12 96 GLY A CA 1
ATOM 756 C C . GLY A 1 96 ? -8.780 -6.724 10.929 1.00 72.12 96 GLY A C 1
ATOM 757 O O . GLY A 1 96 ? -9.738 -6.825 11.696 1.00 72.12 96 GLY A O 1
ATOM 758 N N . ASP A 1 97 ? -7.654 -7.410 11.116 1.00 73.56 97 ASP A N 1
ATOM 759 C CA . ASP A 1 97 ? -7.455 -8.374 12.201 1.00 73.56 97 ASP A CA 1
ATOM 760 C C . ASP A 1 97 ? -7.453 -7.695 13.580 1.00 73.56 97 ASP A C 1
ATOM 762 O O . ASP A 1 97 ? -8.067 -8.207 14.523 1.00 73.56 97 ASP A O 1
ATOM 766 N N . LEU A 1 98 ? -6.846 -6.508 13.698 1.00 71.75 98 LEU A N 1
ATOM 767 C CA . LEU A 1 98 ? -6.889 -5.694 14.916 1.00 71.75 98 LEU A CA 1
ATOM 768 C C . LEU A 1 98 ? -8.318 -5.240 15.239 1.00 71.75 98 LEU A C 1
ATOM 770 O O . LEU A 1 98 ? -8.767 -5.388 16.373 1.00 71.75 98 LEU A O 1
ATOM 774 N N . VAL A 1 99 ? -9.048 -4.728 14.245 1.00 73.00 99 VAL A N 1
ATOM 775 C CA . VAL A 1 99 ? -10.441 -4.274 14.394 1.00 73.00 99 VAL A CA 1
ATOM 776 C C . VAL A 1 99 ? -11.353 -5.438 14.784 1.00 73.00 99 VAL A C 1
ATOM 778 O O . VAL A 1 99 ? -12.163 -5.301 15.698 1.00 73.00 99 VAL A O 1
ATOM 781 N N . ASN A 1 100 ? -11.182 -6.611 14.170 1.00 74.69 100 ASN A N 1
ATOM 782 C CA . ASN A 1 100 ? -11.921 -7.820 14.538 1.00 74.69 100 ASN A CA 1
ATOM 783 C C . ASN A 1 100 ? -11.595 -8.282 15.969 1.00 74.69 100 ASN A C 1
ATOM 785 O O . ASN A 1 100 ? -12.490 -8.721 16.691 1.00 74.69 100 ASN A O 1
ATOM 789 N N . SER A 1 101 ? -10.330 -8.186 16.386 1.00 72.38 101 SER A N 1
ATOM 790 C CA . SER A 1 101 ? -9.904 -8.545 17.744 1.00 72.38 101 SER A CA 1
ATOM 791 C C . SER A 1 101 ? -10.482 -7.586 18.786 1.00 72.38 101 SER A C 1
ATOM 793 O O . SER A 1 101 ? -11.004 -8.037 19.802 1.00 72.38 101 SER A O 1
ATOM 795 N N . LEU A 1 102 ? -10.470 -6.279 18.502 1.00 69.06 102 LEU A N 1
ATOM 796 C CA . LEU A 1 102 ? -11.100 -5.258 19.342 1.00 69.06 102 LEU A CA 1
ATOM 797 C C . LEU A 1 102 ? -12.615 -5.446 19.420 1.00 69.06 102 LEU A C 1
ATOM 799 O O . LEU A 1 102 ? -13.172 -5.390 20.509 1.00 69.06 102 LEU A O 1
ATOM 803 N N . GLY A 1 103 ? -13.276 -5.728 18.294 1.00 67.69 103 GLY A N 1
ATOM 804 C CA . GLY A 1 103 ? -14.711 -6.009 18.268 1.00 67.69 103 GLY A CA 1
ATOM 805 C C . GLY A 1 103 ? -15.087 -7.204 19.147 1.00 67.69 103 GLY A C 1
ATOM 806 O O . GLY A 1 103 ? -16.042 -7.119 19.910 1.00 67.69 103 GLY A O 1
ATOM 807 N N . LYS A 1 104 ? -14.308 -8.293 19.098 1.00 69.19 104 LYS A N 1
ATOM 808 C CA . LYS A 1 104 ? -14.525 -9.472 19.955 1.00 69.19 104 LYS A CA 1
ATOM 809 C C . LYS A 1 104 ? -14.287 -9.181 21.436 1.00 69.19 104 LYS A C 1
ATOM 811 O O . LYS A 1 104 ? -15.123 -9.553 22.247 1.00 69.19 104 LYS A O 1
ATOM 816 N N . ALA A 1 105 ? -13.176 -8.521 21.766 1.00 65.81 105 ALA A N 1
ATOM 817 C CA . ALA A 1 105 ? -12.830 -8.181 23.146 1.00 65.81 105 ALA A CA 1
ATOM 818 C C . ALA A 1 105 ? -13.829 -7.201 23.769 1.00 65.81 105 ALA A C 1
ATOM 820 O O . ALA A 1 105 ? -14.061 -7.245 24.971 1.00 65.81 105 ALA A O 1
ATOM 821 N N . LEU A 1 106 ? -14.426 -6.325 22.954 1.00 62.97 106 LEU A N 1
ATOM 822 C CA . LEU A 1 106 ? -15.505 -5.478 23.421 1.00 62.97 106 LEU A CA 1
ATOM 823 C C . LEU A 1 106 ? -16.757 -6.309 23.688 1.00 62.97 106 LEU A C 1
ATOM 825 O O . LEU A 1 106 ? -17.151 -6.345 24.838 1.00 62.97 106 LEU A O 1
ATOM 829 N N . VAL A 1 107 ? -17.327 -7.025 22.711 1.00 59.19 107 VAL A N 1
ATOM 830 C CA . VAL A 1 107 ? -18.647 -7.708 22.807 1.00 59.19 107 VAL A CA 1
ATOM 831 C C . VAL A 1 107 ? -18.876 -8.564 24.076 1.00 59.19 107 VAL A C 1
ATOM 833 O O . VAL A 1 107 ? -20.023 -8.826 24.441 1.00 59.19 107 VAL A O 1
ATOM 836 N N . GLU A 1 108 ? -17.822 -8.970 24.780 1.00 59.66 108 GLU A N 1
ATOM 837 C CA . GLU A 1 108 ? -17.894 -9.581 26.114 1.00 59.66 108 GLU A CA 1
ATOM 838 C C . GLU A 1 108 ? -18.443 -8.644 27.228 1.00 59.66 108 GLU A C 1
ATOM 840 O O . GLU A 1 108 ? -18.830 -9.136 28.287 1.00 59.66 108 GLU A O 1
ATOM 845 N N . ASP A 1 109 ? -18.569 -7.329 27.002 1.00 60.09 109 ASP A N 1
ATOM 846 C CA . ASP A 1 109 ? -18.886 -6.303 28.013 1.00 60.09 109 ASP A CA 1
ATOM 847 C C . ASP A 1 109 ? -20.195 -5.529 27.707 1.00 60.09 109 ASP A C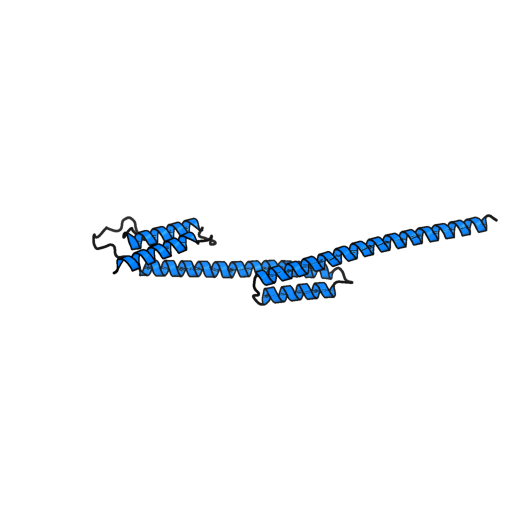 1
ATOM 849 O O . ASP A 1 109 ? -20.234 -4.482 27.065 1.00 60.09 109 ASP A O 1
ATOM 853 N N . GLN A 1 110 ? -21.324 -6.069 28.165 1.00 56.66 110 GLN A N 1
ATOM 854 C CA . GLN A 1 110 ? -22.612 -5.963 27.461 1.00 56.66 110 GLN A CA 1
ATOM 855 C C . GLN A 1 110 ? -23.446 -4.661 27.525 1.00 56.66 110 GLN A C 1
ATOM 857 O O . GLN A 1 110 ? -24.461 -4.612 26.833 1.00 56.66 110 GLN A O 1
ATOM 862 N N . ALA A 1 111 ? -23.127 -3.616 28.293 1.00 55.25 111 ALA A N 1
ATOM 863 C CA . ALA A 1 111 ? -24.136 -2.562 28.541 1.00 55.25 111 ALA A CA 1
ATOM 864 C C . ALA A 1 111 ? -24.070 -1.324 27.614 1.00 55.25 111 ALA A C 1
ATOM 866 O O . ALA A 1 111 ? -25.108 -0.900 27.113 1.00 55.25 111 ALA A O 1
ATOM 867 N N . ASP A 1 112 ? -22.878 -0.795 27.307 1.00 55.25 112 ASP A N 1
ATOM 868 C CA . ASP A 1 112 ? -22.717 0.516 26.628 1.00 55.25 112 ASP A CA 1
ATOM 869 C C . ASP A 1 112 ? -22.114 0.416 25.209 1.00 55.25 112 ASP A C 1
ATOM 871 O O . ASP A 1 112 ? -21.601 1.376 24.636 1.00 55.25 112 ASP A O 1
ATOM 875 N N . GLN A 1 113 ? -22.136 -0.779 24.619 1.00 61.69 113 GLN A N 1
ATOM 876 C CA . GLN A 1 113 ? -21.223 -1.143 23.532 1.00 61.69 113 GLN A CA 1
ATOM 877 C C . GLN A 1 113 ? -21.765 -1.070 22.107 1.00 61.69 113 GLN A C 1
ATOM 879 O O . GLN A 1 113 ? -20.985 -1.171 21.157 1.00 61.69 113 GLN A O 1
ATOM 884 N N . ALA A 1 114 ? -23.073 -0.887 21.924 1.00 66.19 114 ALA A N 1
ATOM 885 C CA . ALA A 1 114 ? -23.680 -0.895 20.592 1.00 66.19 114 ALA A CA 1
ATOM 886 C C . ALA A 1 114 ? -23.108 0.209 19.680 1.00 66.19 114 ALA A C 1
ATOM 888 O O . ALA A 1 114 ? -22.902 -0.008 18.486 1.00 66.19 114 ALA A O 1
ATOM 889 N N . GLU A 1 115 ? -22.792 1.377 20.246 1.00 65.56 115 GLU A N 1
ATOM 890 C CA . GLU A 1 115 ? -22.218 2.497 19.500 1.00 65.56 115 GLU A CA 1
ATOM 891 C C . GLU A 1 115 ? -20.767 2.227 19.071 1.00 65.56 115 GLU A C 1
ATOM 893 O O . GLU A 1 115 ? -20.412 2.477 17.918 1.00 65.56 115 GLU A O 1
ATOM 898 N N . ILE A 1 116 ? -19.951 1.617 19.940 1.00 67.00 116 ILE A N 1
ATOM 899 C CA . ILE A 1 116 ? -18.568 1.260 19.592 1.00 67.00 116 ILE A CA 1
ATOM 900 C C . ILE A 1 116 ? -18.543 0.163 18.529 1.00 67.00 116 ILE A C 1
ATOM 902 O O . ILE A 1 116 ? -17.771 0.241 17.575 1.00 67.00 116 ILE A O 1
ATOM 906 N N . VAL A 1 117 ? -19.407 -0.847 18.657 1.00 69.94 117 VAL A N 1
ATOM 907 C CA . VAL A 1 117 ? -19.522 -1.923 17.665 1.00 69.94 117 VAL A CA 1
ATOM 908 C C . VAL A 1 117 ? -19.904 -1.352 16.295 1.00 69.94 117 VAL A C 1
ATOM 910 O O . VAL A 1 117 ? -19.338 -1.766 15.284 1.00 69.94 117 VAL A O 1
ATOM 913 N N . ASN A 1 118 ? -20.788 -0.351 16.244 1.00 73.69 118 ASN A N 1
ATOM 914 C CA . ASN A 1 118 ? -21.130 0.335 14.997 1.00 73.69 118 ASN A CA 1
ATOM 915 C C . ASN A 1 118 ? -19.943 1.106 14.398 1.00 73.69 118 ASN A C 1
ATOM 917 O O . ASN A 1 118 ? -19.708 1.000 13.195 1.00 73.69 118 ASN A O 1
ATOM 921 N N . GLN A 1 119 ? -19.159 1.822 15.210 1.00 70.62 119 GLN A N 1
ATOM 922 C CA . GLN A 1 119 ? -17.963 2.535 14.734 1.00 70.62 119 GLN A CA 1
ATOM 923 C C . GLN A 1 119 ? -16.852 1.573 14.267 1.00 70.62 119 GLN A C 1
ATOM 925 O O . GLN A 1 119 ? -16.217 1.803 13.240 1.00 70.62 119 GLN A O 1
ATOM 930 N N . ILE A 1 120 ? -16.663 0.444 14.955 1.00 72.94 120 ILE A N 1
ATOM 931 C CA . ILE A 1 120 ? -15.747 -0.638 14.550 1.00 72.94 120 ILE A CA 1
ATOM 932 C C . ILE A 1 120 ? -16.190 -1.253 13.214 1.00 72.94 120 ILE A C 1
ATOM 934 O O . ILE A 1 120 ? -15.364 -1.464 12.325 1.00 72.94 120 ILE A O 1
ATOM 938 N N . ASN A 1 121 ? -17.490 -1.503 13.037 1.00 74.88 121 ASN A N 1
ATOM 939 C CA . ASN A 1 121 ? -18.039 -2.017 11.780 1.00 74.88 121 ASN A CA 1
ATOM 940 C C . ASN A 1 121 ? -17.913 -1.003 10.632 1.00 74.88 121 ASN A C 1
ATOM 942 O O . ASN A 1 121 ? -17.644 -1.395 9.497 1.00 74.88 121 ASN A O 1
ATOM 946 N N . HIS A 1 122 ? -18.047 0.293 10.921 1.00 76.94 122 HIS A N 1
ATOM 947 C CA . HIS A 1 122 ? -17.809 1.358 9.949 1.00 76.94 122 HIS A CA 1
ATOM 948 C C . HIS A 1 122 ? -16.335 1.404 9.513 1.00 76.94 122 HIS A C 1
ATOM 950 O O . HIS A 1 122 ? -16.044 1.366 8.316 1.00 76.94 122 HIS A O 1
ATOM 956 N N . LEU A 1 123 ? -15.398 1.355 10.467 1.00 75.44 123 LEU A N 1
ATOM 957 C CA . LEU A 1 123 ? -13.961 1.258 10.192 1.00 75.44 123 LEU A CA 1
ATOM 958 C C . LEU A 1 123 ? -13.621 0.009 9.363 1.00 75.44 123 LEU A C 1
ATOM 960 O O . LEU A 1 123 ? -12.844 0.093 8.411 1.00 75.44 123 LEU A O 1
ATOM 964 N N . LYS A 1 124 ? -14.241 -1.136 9.670 1.00 71.88 124 LYS A N 1
ATOM 965 C CA . LYS A 1 124 ? -14.109 -2.365 8.877 1.00 71.88 124 LYS A CA 1
ATOM 966 C C . LYS A 1 124 ? -14.575 -2.159 7.432 1.00 71.88 124 LYS A C 1
ATOM 968 O O . LYS A 1 124 ? -13.839 -2.493 6.506 1.00 71.88 124 LYS A O 1
ATOM 973 N N . GLY A 1 125 ? -15.739 -1.540 7.234 1.00 74.88 125 GLY A N 1
ATOM 974 C CA . GLY A 1 125 ? -16.248 -1.200 5.902 1.00 74.88 125 GLY A CA 1
ATOM 975 C C . GLY A 1 125 ? -15.317 -0.264 5.121 1.00 74.88 125 GLY A C 1
ATOM 976 O O . GLY A 1 125 ? -15.135 -0.429 3.914 1.00 74.88 125 GLY A O 1
ATOM 977 N N . MET A 1 126 ? -14.655 0.683 5.792 1.00 72.19 126 MET A N 1
ATOM 978 C CA . MET A 1 126 ? -13.656 1.550 5.153 1.00 72.19 126 MET A CA 1
ATOM 979 C C . MET A 1 126 ? -12.378 0.807 4.738 1.00 72.19 126 MET A C 1
ATOM 981 O O . MET A 1 126 ? -11.816 1.079 3.675 1.00 72.19 126 MET A O 1
ATOM 985 N N . ILE A 1 127 ? -11.922 -0.148 5.551 1.00 72.19 127 ILE A N 1
ATOM 986 C CA . ILE A 1 127 ? -10.767 -0.996 5.224 1.00 72.19 127 ILE A CA 1
ATOM 987 C C . ILE A 1 127 ? -11.084 -1.884 4.008 1.00 72.19 127 ILE A C 1
ATOM 989 O O . ILE A 1 127 ? -10.248 -2.022 3.113 1.00 72.19 127 ILE A O 1
ATOM 993 N N . GLU A 1 128 ? -12.301 -2.433 3.940 1.00 71.00 128 GLU A N 1
ATOM 994 C CA . GLU A 1 128 ? -12.767 -3.291 2.842 1.00 71.00 128 GLU A CA 1
ATOM 995 C C . GLU A 1 128 ? -13.029 -2.514 1.536 1.00 71.00 128 GLU A C 1
ATOM 997 O O . GLU A 1 128 ? -12.806 -3.039 0.445 1.00 71.00 128 GLU A O 1
ATOM 1002 N N . SER A 1 129 ? -13.433 -1.241 1.615 1.00 70.38 129 SER A N 1
ATOM 1003 C CA . SER A 1 129 ? -13.770 -0.401 0.449 1.00 70.38 129 SER A CA 1
ATOM 1004 C C . SER A 1 129 ? -12.574 0.276 -0.240 1.00 70.38 129 SER A C 1
ATOM 1006 O O . SER A 1 129 ? -12.764 1.148 -1.087 1.00 70.38 129 SER A O 1
ATOM 1008 N N . ASN A 1 130 ? -11.336 -0.139 0.057 1.00 64.62 130 ASN A N 1
ATOM 1009 C CA . ASN A 1 130 ? -10.111 0.487 -0.463 1.00 64.62 130 ASN A CA 1
ATOM 1010 C C . ASN A 1 130 ? -10.003 1.995 -0.149 1.00 64.62 130 ASN A C 1
ATOM 1012 O O . ASN A 1 130 ? -9.390 2.732 -0.927 1.00 64.62 130 ASN A O 1
ATOM 1016 N N . ALA A 1 131 ? -10.542 2.461 0.984 1.00 67.00 131 ALA A N 1
ATOM 1017 C CA . ALA A 1 131 ? -10.388 3.852 1.406 1.00 67.00 131 ALA A CA 1
ATOM 1018 C C . ALA A 1 131 ? -8.901 4.252 1.536 1.00 67.00 131 ALA A C 1
ATOM 1020 O O . ALA A 1 131 ? -8.010 3.397 1.680 1.00 67.00 131 ALA A O 1
ATOM 1021 N N . SER A 1 132 ? -8.631 5.561 1.463 1.00 69.62 132 SER A N 1
ATOM 1022 C CA . SER A 1 132 ? -7.282 6.099 1.658 1.00 69.62 132 SER A CA 1
ATOM 1023 C C . SER A 1 132 ? -6.753 5.704 3.036 1.00 69.62 132 SER A C 1
ATOM 1025 O O . SER A 1 132 ? -7.492 5.674 4.020 1.00 69.62 132 SER A O 1
ATOM 1027 N N . LEU A 1 133 ? -5.450 5.437 3.124 1.00 64.88 133 LEU A N 1
ATOM 1028 C CA . LEU A 1 133 ? -4.795 5.092 4.385 1.00 64.88 133 LEU A CA 1
ATOM 1029 C C . LEU A 1 133 ? -4.940 6.217 5.428 1.00 64.88 133 LEU A C 1
ATOM 1031 O O . LEU A 1 133 ? -5.053 5.942 6.621 1.00 64.88 133 LEU A O 1
ATOM 1035 N N . ASP A 1 134 ? -5.021 7.469 4.972 1.00 68.25 134 ASP A N 1
ATOM 1036 C CA . ASP A 1 134 ? -5.276 8.631 5.828 1.00 68.25 134 ASP A CA 1
ATOM 1037 C C . ASP A 1 134 ? -6.702 8.650 6.388 1.00 68.25 134 ASP A C 1
ATOM 1039 O O . ASP A 1 134 ? -6.909 9.037 7.540 1.00 68.25 134 ASP A O 1
ATOM 1043 N N . ASP A 1 135 ? -7.683 8.190 5.607 1.00 71.44 135 ASP A N 1
ATOM 1044 C CA . ASP A 1 135 ? -9.067 8.075 6.065 1.00 71.44 135 ASP A CA 1
ATOM 1045 C C . ASP A 1 135 ? -9.188 6.964 7.105 1.00 71.44 135 ASP A C 1
ATOM 1047 O O . ASP A 1 135 ? -9.755 7.184 8.174 1.00 71.44 135 ASP A O 1
ATOM 1051 N N . ILE A 1 136 ? -8.560 5.810 6.849 1.00 69.25 136 ILE A N 1
ATOM 1052 C CA . ILE A 1 136 ? -8.505 4.694 7.802 1.00 69.25 136 ILE A CA 1
ATOM 1053 C C . ILE A 1 136 ? -7.818 5.130 9.103 1.00 69.25 136 ILE A C 1
ATOM 1055 O O . ILE A 1 136 ? -8.313 4.833 10.186 1.00 69.25 136 ILE A O 1
ATOM 1059 N N . LYS A 1 137 ? -6.711 5.881 9.026 1.00 66.38 137 LYS A N 1
ATOM 1060 C CA . LYS A 1 137 ? -6.015 6.413 10.207 1.00 66.38 137 LYS A CA 1
ATOM 1061 C C . LYS A 1 137 ? -6.895 7.376 11.004 1.00 66.38 137 LYS A C 1
ATOM 1063 O O . LYS A 1 137 ? -6.929 7.289 12.231 1.00 66.38 137 LYS A O 1
ATOM 1068 N N . ARG A 1 138 ? -7.591 8.295 10.329 1.00 71.88 138 ARG A N 1
ATOM 1069 C CA . ARG A 1 138 ? -8.494 9.259 10.975 1.00 71.88 138 ARG A CA 1
ATOM 1070 C C . ARG A 1 138 ? -9.622 8.546 11.714 1.00 71.88 138 ARG A C 1
ATOM 1072 O O . ARG A 1 138 ? -9.875 8.859 12.874 1.00 71.88 138 ARG A O 1
ATOM 1079 N N . GLU A 1 139 ? -10.234 7.564 11.069 1.00 68.94 139 GLU A N 1
ATOM 1080 C CA . GLU A 1 139 ? -11.328 6.785 11.645 1.00 68.94 139 GLU A CA 1
ATOM 1081 C C . GLU A 1 139 ? -10.850 5.884 12.791 1.00 68.94 139 GLU A C 1
ATOM 1083 O O . GLU A 1 139 ? -11.472 5.851 13.849 1.00 68.94 139 GLU A O 1
ATOM 1088 N N . ALA A 1 140 ? -9.689 5.235 12.653 1.00 68.50 140 ALA A N 1
ATOM 1089 C CA . ALA A 1 140 ? -9.087 4.448 13.728 1.00 68.50 140 ALA A CA 1
ATOM 1090 C C . ALA A 1 140 ? -8.799 5.298 14.978 1.00 68.50 140 ALA A C 1
ATOM 1092 O O . ALA A 1 140 ? -9.052 4.853 16.097 1.00 68.50 140 ALA A O 1
ATOM 1093 N N . MET A 1 141 ? -8.324 6.541 14.815 1.00 72.75 141 MET A N 1
ATOM 1094 C CA . MET A 1 141 ? -8.185 7.472 15.944 1.00 72.75 141 MET A CA 1
ATOM 1095 C C . MET A 1 141 ? -9.539 7.835 16.566 1.00 72.75 141 MET A C 1
ATOM 1097 O O . MET A 1 141 ? -9.622 7.969 17.785 1.00 72.75 141 MET A O 1
ATOM 1101 N N . GLY A 1 142 ? -10.589 7.974 15.751 1.00 70.88 142 GLY A N 1
ATOM 1102 C CA . GLY A 1 142 ? -11.961 8.180 16.221 1.00 70.88 142 GLY A CA 1
ATOM 1103 C C . GLY A 1 142 ? -12.434 7.039 17.122 1.00 70.88 142 GLY A C 1
ATOM 1104 O O . GLY A 1 142 ? -12.833 7.284 18.258 1.00 70.88 142 GLY A O 1
ATOM 1105 N N . VAL A 1 143 ? -12.269 5.795 16.663 1.00 68.94 143 VAL A N 1
ATOM 1106 C CA . VAL A 1 143 ? -12.618 4.583 17.425 1.00 68.94 143 VAL A CA 1
ATOM 1107 C C . VAL A 1 143 ? -11.824 4.494 18.734 1.00 68.94 143 VAL A C 1
ATOM 1109 O O . VAL A 1 143 ? -12.399 4.232 19.787 1.00 68.94 14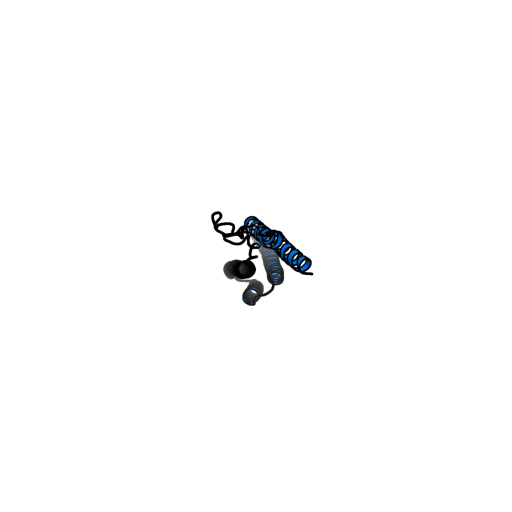3 VAL A O 1
ATOM 1112 N N . ILE A 1 144 ? -10.513 4.762 18.710 1.00 70.31 144 ILE A N 1
ATOM 1113 C CA . ILE A 1 144 ? -9.673 4.746 19.923 1.00 70.31 144 ILE A CA 1
ATOM 1114 C C . ILE A 1 144 ? -10.139 5.794 20.942 1.00 70.31 144 ILE A C 1
ATOM 1116 O O . ILE A 1 144 ? -10.173 5.515 22.142 1.00 70.31 144 ILE A O 1
ATOM 1120 N N . ASN A 1 145 ? -10.506 6.993 20.487 1.00 71.69 145 ASN A N 1
ATOM 1121 C CA . ASN A 1 145 ? -11.000 8.047 21.372 1.00 71.69 145 ASN A CA 1
ATOM 1122 C C . ASN A 1 145 ? -12.375 7.701 21.961 1.00 71.69 145 ASN A C 1
ATOM 1124 O O . ASN A 1 145 ? -12.595 7.944 23.146 1.00 71.69 145 ASN A O 1
ATOM 1128 N N . ALA A 1 146 ? -13.267 7.086 21.179 1.00 71.56 146 ALA A N 1
ATOM 1129 C CA . ALA A 1 146 ? -14.555 6.603 21.674 1.00 71.56 146 ALA A CA 1
ATOM 1130 C C . ALA A 1 146 ? -14.381 5.509 22.743 1.00 71.56 146 ALA A C 1
ATOM 1132 O O . ALA A 1 146 ? -14.978 5.590 23.816 1.00 71.56 146 ALA A O 1
ATOM 1133 N N . ILE A 1 147 ? -13.485 4.543 22.504 1.00 68.94 147 ILE A N 1
ATOM 1134 C CA . ILE A 1 147 ? -13.137 3.505 23.488 1.00 68.94 147 ILE A CA 1
ATOM 1135 C C . ILE A 1 147 ? -12.576 4.135 24.771 1.00 68.94 147 ILE A C 1
ATOM 1137 O O . ILE A 1 147 ? -12.964 3.734 25.869 1.00 68.94 147 ILE A O 1
ATOM 1141 N N . ARG A 1 148 ? -11.696 5.141 24.656 1.00 68.12 148 ARG A N 1
ATOM 1142 C CA . ARG A 1 148 ? -11.140 5.851 25.819 1.00 68.12 148 ARG A CA 1
ATOM 1143 C C . ARG A 1 148 ? -12.232 6.521 26.650 1.00 68.12 148 ARG A C 1
ATOM 1145 O O . ARG A 1 148 ? -12.258 6.327 27.860 1.00 68.12 148 ARG A O 1
ATOM 1152 N N . HIS A 1 149 ? -13.134 7.262 26.011 1.00 73.12 149 HIS A N 1
ATOM 1153 C CA . HIS A 1 149 ? -14.220 7.943 26.716 1.00 73.12 149 HIS A CA 1
ATOM 1154 C C . HIS A 1 149 ? -15.130 6.972 27.472 1.00 73.12 149 HIS A C 1
ATOM 1156 O O . HIS A 1 149 ? -15.564 7.271 28.583 1.00 73.12 149 HIS A O 1
ATOM 1162 N N . ILE A 1 150 ? -15.376 5.789 26.912 1.00 69.19 150 ILE A N 1
ATOM 1163 C CA . ILE A 1 150 ? -16.229 4.782 27.548 1.00 69.19 150 ILE A CA 1
ATOM 1164 C C . ILE A 1 150 ? -15.501 4.093 28.705 1.00 69.19 150 ILE A C 1
ATOM 1166 O O . ILE A 1 150 ? -16.090 3.892 29.767 1.00 69.19 150 ILE A O 1
ATOM 1170 N N . ALA A 1 151 ? -14.203 3.816 28.564 1.00 68.12 151 ALA A N 1
ATOM 1171 C CA . ALA A 1 151 ? -13.386 3.317 29.669 1.00 68.12 151 ALA A CA 1
ATOM 1172 C C . ALA A 1 151 ? -13.331 4.315 30.844 1.00 68.12 151 ALA A C 1
ATOM 1174 O O . ALA A 1 151 ? -13.478 3.919 32.001 1.00 68.12 151 ALA A O 1
ATOM 1175 N N . GLU A 1 152 ? -13.176 5.609 30.555 1.00 73.88 152 GLU A N 1
ATOM 1176 C CA . GLU A 1 152 ? -13.183 6.679 31.561 1.00 73.88 152 GLU A CA 1
ATOM 1177 C C . GLU A 1 152 ? -14.551 6.819 32.244 1.00 73.88 152 GLU A C 1
ATOM 1179 O O . GLU A 1 152 ? -14.624 6.890 33.474 1.00 73.88 152 GLU A O 1
ATOM 1184 N N . SER A 1 153 ? -15.641 6.796 31.470 1.00 71.06 153 SER A N 1
ATOM 1185 C CA . SER A 1 153 ? -17.006 6.840 32.004 1.00 71.06 153 SER A CA 1
ATOM 1186 C C . SER A 1 153 ? -17.281 5.657 32.934 1.00 71.06 153 SER A C 1
ATOM 1188 O O . SER A 1 153 ? -17.781 5.837 34.046 1.00 71.06 153 SER A O 1
ATOM 1190 N N . ARG A 1 154 ? -16.858 4.451 32.545 1.00 68.12 154 ARG A N 1
ATOM 1191 C CA . ARG A 1 154 ? -17.032 3.249 33.359 1.00 68.12 154 ARG A CA 1
ATOM 1192 C C . ARG A 1 154 ? -16.233 3.298 34.658 1.00 68.12 154 ARG A C 1
ATOM 1194 O O . ARG A 1 154 ? -16.783 2.995 35.715 1.00 68.12 154 ARG A O 1
ATOM 1201 N N . GLN A 1 155 ? -14.971 3.725 34.611 1.00 69.19 155 GLN A N 1
ATOM 1202 C CA . GLN A 1 155 ? -14.153 3.921 35.815 1.00 69.19 155 GLN A CA 1
ATOM 1203 C C . GLN A 1 155 ? -14.853 4.856 36.815 1.00 69.19 155 GLN A C 1
ATOM 1205 O O . GLN A 1 155 ? -14.841 4.601 38.021 1.00 69.19 155 GLN A O 1
ATOM 1210 N N . HIS A 1 156 ? -15.499 5.910 36.310 1.00 72.56 156 HIS A N 1
ATOM 1211 C CA . HIS A 1 156 ? -16.251 6.853 37.128 1.00 72.56 156 HIS A CA 1
ATOM 1212 C C . HIS A 1 156 ? -17.497 6.210 37.756 1.00 72.56 156 HIS A C 1
ATOM 1214 O O . HIS A 1 156 ? -17.682 6.296 38.968 1.00 72.56 156 HIS A O 1
ATOM 1220 N N . THR A 1 157 ? -18.297 5.481 36.972 1.00 72.06 157 THR A N 1
ATOM 1221 C CA . THR A 1 157 ? -19.498 4.780 37.460 1.00 72.06 157 THR A CA 1
ATOM 1222 C C . THR A 1 157 ? -19.170 3.744 38.539 1.00 72.06 157 THR A C 1
ATOM 1224 O O . THR A 1 157 ? -19.834 3.698 39.575 1.00 72.06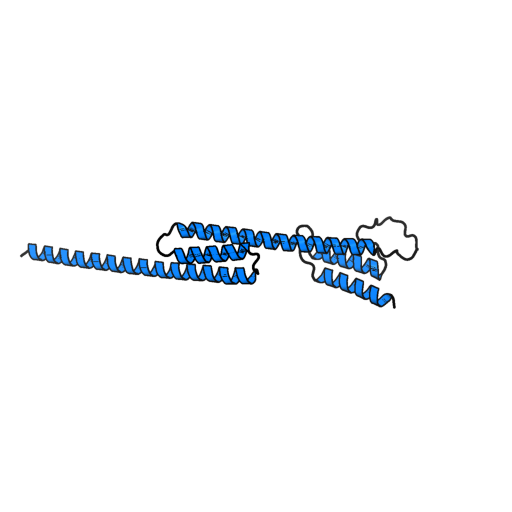 157 THR A O 1
ATOM 1227 N N . HIS A 1 158 ? -18.111 2.948 38.352 1.0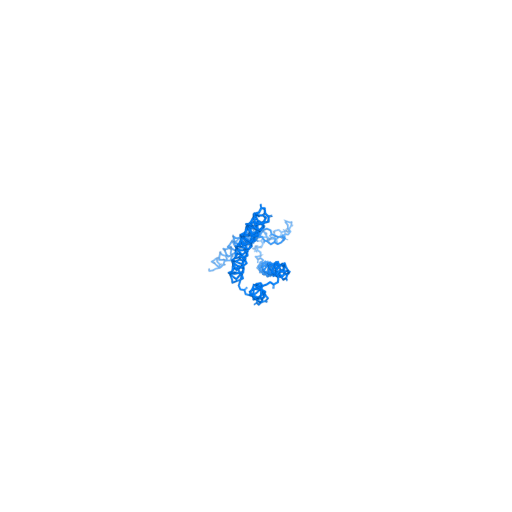0 60.97 158 HIS A N 1
ATOM 1228 C CA . HIS A 1 158 ? -17.664 1.977 39.358 1.00 60.97 158 HIS A CA 1
ATOM 1229 C C . HIS A 1 158 ? -17.217 2.652 40.664 1.00 60.97 158 HIS A C 1
ATOM 1231 O O . HIS A 1 158 ? -17.478 2.128 41.748 1.00 60.97 158 HIS A O 1
ATOM 1237 N N . HIS A 1 159 ? -16.571 3.819 40.581 1.00 69.25 159 HIS A N 1
ATOM 1238 C CA . HIS A 1 159 ? -16.164 4.577 41.763 1.00 69.25 159 HIS A CA 1
ATOM 1239 C C . HIS A 1 159 ? -17.372 5.126 42.536 1.00 69.25 159 HIS A C 1
ATOM 1241 O O . HIS A 1 159 ? -17.440 4.967 43.754 1.00 69.25 159 HIS A O 1
ATOM 1247 N N . THR A 1 160 ? -18.361 5.686 41.835 1.00 75.12 160 THR A N 1
ATOM 1248 C CA . THR A 1 160 ? -19.603 6.185 42.446 1.00 75.12 160 THR A CA 1
ATOM 1249 C C . THR A 1 160 ? -20.393 5.067 43.131 1.00 75.12 160 THR A C 1
ATOM 1251 O O . THR A 1 160 ? -20.860 5.244 44.253 1.00 75.12 160 THR A O 1
ATOM 1254 N N . MET A 1 161 ? -20.471 3.879 42.524 1.00 62.66 161 MET A N 1
ATOM 1255 C CA . MET A 1 161 ? -21.175 2.733 43.114 1.00 62.66 161 MET A CA 1
ATOM 1256 C C . MET A 1 161 ? -20.503 2.220 44.403 1.00 62.66 161 MET A C 1
ATOM 1258 O O . MET A 1 161 ? -21.185 1.812 45.344 1.00 62.66 161 MET A O 1
ATOM 1262 N N . LEU A 1 162 ? -19.166 2.262 44.483 1.00 63.25 162 LEU A N 1
ATOM 1263 C CA . LEU A 1 162 ? -18.426 1.935 45.710 1.00 63.25 162 LEU A CA 1
ATOM 1264 C C . LEU A 1 162 ? -18.671 2.957 46.825 1.00 63.25 162 LEU A C 1
ATOM 1266 O O . LEU A 1 162 ? -18.753 2.573 47.996 1.00 63.25 162 LEU A O 1
ATOM 1270 N N . ILE A 1 163 ? -18.806 4.236 46.472 1.00 74.12 163 ILE A N 1
ATOM 1271 C CA . ILE A 1 163 ? -19.161 5.291 47.426 1.00 74.12 163 ILE A CA 1
ATOM 1272 C C . ILE A 1 163 ? -20.574 5.044 47.972 1.00 74.12 163 ILE A C 1
ATOM 1274 O O . ILE A 1 163 ? -20.729 4.946 49.188 1.00 74.12 163 ILE A O 1
ATOM 1278 N N . GLU A 1 164 ? -21.569 4.802 47.113 1.00 76.94 164 GLU A N 1
ATOM 1279 C CA . GLU A 1 164 ? -22.947 4.506 47.547 1.00 76.94 164 GLU A CA 1
ATOM 1280 C C . GLU A 1 164 ? -23.052 3.248 48.425 1.00 76.94 164 GLU A C 1
ATOM 1282 O O . GLU A 1 164 ? -23.806 3.220 49.400 1.00 76.94 164 GLU A O 1
ATOM 1287 N N . LEU A 1 165 ? -22.304 2.184 48.109 1.00 71.62 165 LEU A N 1
ATOM 1288 C CA . LEU A 1 165 ? -22.269 0.973 48.939 1.00 71.62 165 LEU A CA 1
ATOM 1289 C C . LEU A 1 165 ? -21.645 1.243 50.311 1.00 71.62 165 LEU A C 1
ATOM 1291 O O . LEU A 1 165 ? -22.116 0.715 51.319 1.00 71.62 165 LEU A O 1
ATOM 1295 N N . THR A 1 166 ? -20.610 2.080 50.359 1.00 72.88 166 THR A N 1
ATOM 1296 C CA . THR A 1 166 ? -19.963 2.479 51.613 1.00 72.88 166 THR A CA 1
ATOM 1297 C C . THR A 1 166 ? -20.904 3.333 52.464 1.00 72.88 166 THR A C 1
ATOM 1299 O O . THR A 1 166 ? -21.005 3.104 53.670 1.00 72.88 166 THR A O 1
ATOM 1302 N N . GLU A 1 167 ? -21.649 4.252 51.849 1.00 81.25 167 GLU A N 1
ATOM 1303 C CA . GLU A 1 167 ? -22.666 5.066 52.524 1.00 81.25 167 GLU A CA 1
ATOM 1304 C C . GLU A 1 167 ? -23.823 4.212 53.061 1.00 81.25 167 GLU A C 1
ATOM 1306 O O . GLU A 1 167 ? -24.199 4.349 54.226 1.00 81.25 167 GLU A O 1
ATOM 1311 N N . LYS A 1 168 ? -24.330 3.250 52.277 1.00 71.69 168 LYS A N 1
ATOM 1312 C CA . LYS A 1 168 ? -25.355 2.296 52.745 1.00 71.69 168 LYS A CA 1
ATOM 1313 C C . LYS A 1 168 ? -24.866 1.425 53.899 1.00 71.69 168 LYS A C 1
ATOM 1315 O O . LYS A 1 168 ? -25.609 1.194 54.848 1.00 71.69 168 LYS A O 1
ATOM 1320 N N . LEU A 1 169 ? -23.618 0.956 53.858 1.00 70.94 169 LEU A N 1
ATOM 1321 C CA . LEU A 1 169 ? -23.030 0.204 54.972 1.00 70.94 169 LEU A CA 1
ATOM 1322 C C . LEU A 1 169 ? -22.888 1.062 56.235 1.00 70.94 169 LEU A C 1
ATOM 1324 O O . LEU A 1 169 ? -23.076 0.554 57.341 1.00 70.94 169 LEU A O 1
ATOM 1328 N N . GLN A 1 170 ? -22.578 2.352 56.092 1.00 75.50 170 GLN A N 1
ATOM 1329 C CA . GLN A 1 170 ? -22.522 3.282 57.220 1.00 75.50 170 GLN A CA 1
ATOM 1330 C C . GLN A 1 170 ? -23.911 3.570 57.804 1.00 75.50 170 GLN A C 1
ATOM 1332 O O . GLN A 1 170 ? -24.038 3.557 59.029 1.00 75.50 170 GLN A O 1
ATOM 1337 N N . SER A 1 171 ? -24.942 3.753 56.970 1.00 79.94 171 SER A N 1
ATOM 1338 C CA . SER A 1 171 ? -26.327 3.946 57.438 1.00 79.94 171 SER A CA 1
ATOM 1339 C C . SER A 1 171 ? -26.843 2.708 58.173 1.00 79.94 171 SER A C 1
ATOM 1341 O O . SER A 1 171 ? -27.293 2.825 59.308 1.00 79.94 171 SER A O 1
ATOM 1343 N N . LEU A 1 172 ? -26.659 1.509 57.612 1.00 74.75 172 LEU A N 1
ATOM 1344 C CA . LEU A 1 172 ? -27.072 0.263 58.266 1.00 74.75 172 LEU A CA 1
ATOM 1345 C C . LEU A 1 172 ? -26.344 0.038 59.595 1.00 74.75 172 LEU A C 1
ATOM 1347 O O . LEU A 1 172 ? -26.924 -0.466 60.554 1.00 74.75 172 LEU A O 1
ATOM 1351 N N . ARG A 1 173 ? -25.065 0.428 59.684 1.00 64.31 173 ARG A N 1
ATOM 1352 C CA . ARG A 1 173 ? -24.311 0.360 60.942 1.00 64.31 173 ARG A CA 1
ATOM 1353 C C . ARG A 1 173 ? -24.835 1.357 61.977 1.00 64.31 173 ARG A C 1
ATOM 1355 O O . ARG A 1 173 ? -24.829 1.032 63.162 1.00 64.31 173 ARG A O 1
ATOM 1362 N N . ALA A 1 174 ? -25.261 2.544 61.547 1.00 75.31 174 ALA A N 1
ATOM 1363 C CA . ALA A 1 174 ? -25.871 3.544 62.416 1.00 75.31 174 ALA A CA 1
ATOM 1364 C C . ALA A 1 174 ? -27.238 3.064 62.935 1.00 75.31 174 ALA A C 1
ATOM 1366 O O . ALA A 1 174 ? -27.440 3.041 64.147 1.00 75.31 174 ALA A O 1
ATOM 1367 N N . GLU A 1 175 ? -28.098 2.550 62.056 1.00 75.06 175 GLU A N 1
ATOM 1368 C CA . GLU A 1 175 ? -29.410 1.984 62.405 1.00 75.06 175 GLU A CA 1
ATOM 1369 C C . GLU A 1 175 ? -29.289 0.787 63.361 1.00 75.06 175 GLU A C 1
ATOM 1371 O O . GLU A 1 175 ? -29.985 0.715 64.371 1.00 75.06 175 GLU A O 1
ATOM 1376 N N . LEU A 1 176 ? -28.339 -0.127 63.117 1.00 70.38 176 LEU A N 1
ATOM 1377 C CA . LEU A 1 176 ? -28.056 -1.237 64.035 1.00 70.38 176 LEU A CA 1
ATOM 1378 C C . LEU A 1 176 ? -27.529 -0.758 65.394 1.00 70.38 176 LEU A C 1
ATOM 1380 O O . LEU A 1 176 ? -27.778 -1.404 66.413 1.00 70.38 176 LEU A O 1
ATOM 1384 N N . SER A 1 177 ? -26.786 0.351 65.428 1.00 70.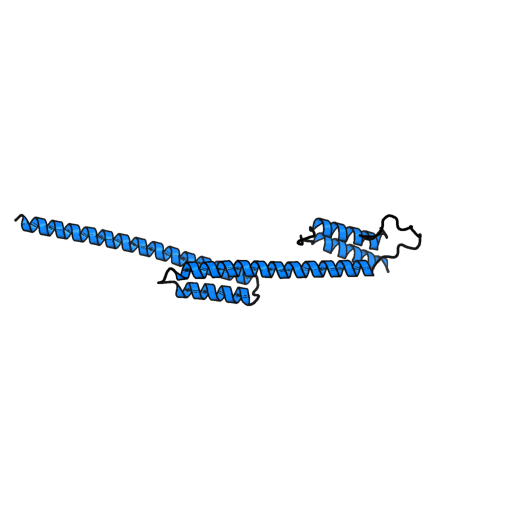19 177 SER A N 1
ATOM 1385 C CA . SER A 1 177 ? -26.288 0.925 66.681 1.00 70.19 177 SER A CA 1
ATOM 1386 C C . SER A 1 177 ? -27.382 1.632 67.485 1.00 70.19 177 SER A C 1
ATOM 1388 O O . SER A 1 177 ? -27.375 1.534 68.711 1.00 70.19 177 SER A O 1
ATOM 1390 N N . GLU A 1 178 ? -28.342 2.277 66.818 1.00 75.00 178 GLU A N 1
ATOM 1391 C CA . GLU A 1 178 ? -29.527 2.861 67.454 1.00 75.00 178 GLU A CA 1
ATOM 1392 C C . GLU A 1 178 ? -30.465 1.779 67.982 1.00 75.00 178 GLU A C 1
ATOM 1394 O O . GLU A 1 178 ? -30.786 1.792 69.168 1.00 75.00 178 GLU A O 1
ATOM 1399 N N . ALA A 1 179 ? -30.800 0.778 67.164 1.00 70.50 179 ALA A N 1
ATOM 1400 C CA . ALA A 1 179 ? -31.649 -0.337 67.581 1.00 70.50 179 ALA A CA 1
ATOM 1401 C C . ALA A 1 179 ? -31.071 -1.088 68.794 1.00 70.50 179 ALA A C 1
ATOM 1403 O O . ALA A 1 179 ? -31.794 -1.480 69.709 1.00 70.50 179 ALA A O 1
ATOM 1404 N N . ARG A 1 180 ? -29.743 -1.253 68.848 1.00 57.88 180 ARG A N 1
ATOM 1405 C CA . ARG A 1 180 ? -29.071 -1.864 70.003 1.00 57.88 180 ARG A CA 1
ATOM 1406 C C . ARG A 1 180 ? -29.163 -0.999 71.262 1.00 57.88 180 ARG A C 1
ATOM 1408 O O . ARG A 1 180 ? -29.266 -1.541 72.355 1.00 57.88 180 ARG A O 1
ATOM 1415 N N . ARG A 1 181 ? -29.136 0.324 71.110 1.00 70.06 181 ARG A N 1
ATOM 1416 C CA . ARG A 1 181 ? -29.223 1.287 72.212 1.00 70.06 181 ARG A CA 1
ATOM 1417 C C . ARG A 1 181 ? -30.650 1.427 72.751 1.00 70.06 181 ARG A C 1
ATOM 1419 O O . ARG A 1 181 ? -30.815 1.669 73.940 1.00 70.06 181 ARG A O 1
ATOM 1426 N N . GLU A 1 182 ? -31.661 1.228 71.907 1.00 67.81 182 GLU A N 1
ATOM 1427 C CA . GLU A 1 182 ? -33.069 1.149 72.320 1.00 67.81 182 GLU A CA 1
ATOM 1428 C C . GLU A 1 182 ? -33.398 -0.146 73.080 1.00 67.81 182 GLU A C 1
ATOM 1430 O O . GLU A 1 182 ? -34.244 -0.120 73.963 1.00 67.81 182 GLU A O 1
ATOM 1435 N N . MET A 1 183 ? -32.714 -1.263 72.796 1.00 56.59 183 MET A N 1
ATOM 1436 C CA . MET A 1 183 ? -32.884 -2.521 73.548 1.00 56.59 183 MET A CA 1
ATOM 1437 C C . MET A 1 183 ? -32.198 -2.532 74.928 1.00 56.59 183 MET A C 1
ATOM 1439 O O . MET A 1 183 ? -32.450 -3.443 75.715 1.00 56.59 183 MET A O 1
ATOM 1443 N N . GLU A 1 184 ? -31.310 -1.576 75.216 1.00 57.16 184 GLU A N 1
ATOM 1444 C CA . GLU A 1 184 ? -30.598 -1.455 76.503 1.00 57.16 184 GLU A CA 1
ATOM 1445 C C . GLU A 1 184 ? -31.301 -0.513 77.511 1.00 57.16 184 GLU A C 1
ATOM 1447 O O . GLU A 1 184 ? -30.811 -0.355 78.633 1.00 57.16 184 GLU A O 1
ATOM 1452 N N . LEU A 1 185 ? -32.442 0.085 77.135 1.00 46.78 185 LEU A N 1
ATOM 1453 C CA . LEU A 1 185 ? -33.328 0.904 77.982 1.00 46.78 185 LEU A CA 1
ATOM 1454 C C . LEU A 1 185 ? -34.568 0.117 78.428 1.00 46.78 185 LEU A C 1
ATOM 1456 O O . LEU A 1 185 ? -34.997 0.340 79.583 1.00 46.78 185 LEU A O 1
#

Radius of gyration: 34.52 Å; chains: 1; bounding box: 68×29×112 Å

Secondary structure (DSSP, 8-state):
-HHHHHHHHHHHHHHHHHT---BTTB-HHHHHHHHHHHHHHHHH-PPPTT--TTS----S-----HHHHHHHHHHHHHHHHHHHHHHHHHHHHHHHHHHHHHHHHHHTS-SS-HHHHHHHHHHHHHHHTT--HHHHHHHHHHHHHHHHHHHHHHHHHHHHHHHHHHHHHHHHHHHHHHHHHHTT-

Sequence (185 aa):
MSDSALDAAGSLLRTWGKHAFNLDQLDAQTIKDLCEKWARHILVGTPYPGADPDAPDTGRRVDRNWPGLRDFATQLRKRENAYVTSSLKDIRQVLGDLVNSLGKALVEDQADQAEIVNQINHLKGMIESNASLDDIKREAMGVINAIRHIAESRQHTHHTMLIELTEKLQSLRAELSEARREMEL

Foldseek 3Di:
DPLVVLVVQLVVLQVCLVPADDFPVDHSPNSNVLSNQLSCCSNPVDDHVPDDPPDDCPVDDNPRPPVVVVVVVVVSVVRVVVRVVVVLLVVLVVLLVVLVVVLVVQVVPPDPCPVLNVLSVVLNVCSVVPHDPVVNVVSVVVSVVVVVVVVVVVVVVVVVVVVVVVVVVVVVVVVVVVVVVVVVD

pLDDT: mean 73.39, std 10.31, range [44.56, 88.94]